Protein AF-A0A9E1EJ27-F1 (afdb_monomer)

Mean predicted aligned error: 3.6 Å

Foldseek 3Di:
DAAAAQVRRCVPPNHCVRVVVLVVLQVCVVVVNAAAEEYEAWQVRLVRVLDPVNLVVCVVSVHAEYEYEYQAQAFPPRDLNRGHFLVSLVSVLVSQVVCVPVPNHHYDYQQNCLLVVVAHCFLPNPDWDQDPQQFTGRHPRGQWHDDGCVVDPPVVRSVAQLSVLVQVCPQVALQSSQRDCQQQQLQSQLVSCVVRVIFGNPDPGGDHSVNSLVSRLVRNVRNVVSSVVVGDSVVSVVPDDDDPPGHGSVDHNVVGPGDRRDGDD

Structure (mmCIF, N/CA/C/O backbone):
data_AF-A0A9E1EJ27-F1
#
_entry.id   AF-A0A9E1EJ27-F1
#
loop_
_atom_site.group_PDB
_atom_site.id
_atom_site.type_symbol
_atom_site.label_atom_id
_atom_site.label_alt_id
_atom_site.label_comp_id
_atom_site.label_asym_id
_atom_site.label_entity_id
_atom_site.label_seq_id
_atom_site.pdbx_PDB_ins_code
_atom_site.Cartn_x
_atom_site.Cartn_y
_atom_site.Cartn_z
_atom_site.occupancy
_atom_site.B_iso_or_equiv
_atom_site.auth_seq_id
_atom_site.auth_comp_id
_atom_site.auth_asym_id
_atom_site.auth_atom_id
_atom_site.pdbx_PDB_model_num
ATOM 1 N N . SER A 1 1 ? -11.224 -8.072 7.978 1.00 94.75 1 SER A N 1
ATOM 2 C CA . SER A 1 1 ? -11.238 -6.727 7.385 1.00 94.75 1 SER A CA 1
ATOM 3 C C . SER A 1 1 ? -12.564 -6.058 7.661 1.00 94.75 1 SER A C 1
ATOM 5 O O . SER A 1 1 ? -13.569 -6.760 7.629 1.00 94.75 1 SER A O 1
ATOM 7 N N . ILE A 1 2 ? -12.546 -4.768 7.984 1.00 96.81 2 ILE A N 1
ATOM 8 C CA . ILE A 1 2 ? -13.721 -3.969 8.351 1.00 96.81 2 ILE A CA 1
ATOM 9 C C . ILE A 1 2 ? -13.418 -2.495 8.062 1.00 96.81 2 ILE A C 1
ATOM 11 O O . ILE A 1 2 ? -12.335 -2.029 8.403 1.00 96.81 2 ILE A O 1
ATOM 15 N N . GLU A 1 3 ? -14.299 -1.795 7.353 1.00 95.50 3 GLU A N 1
ATOM 16 C CA . GLU A 1 3 ? -13.946 -0.548 6.639 1.00 95.50 3 GLU A CA 1
ATOM 17 C C . GLU A 1 3 ? -14.864 0.628 6.962 1.00 95.50 3 GLU A C 1
ATOM 19 O O . GLU A 1 3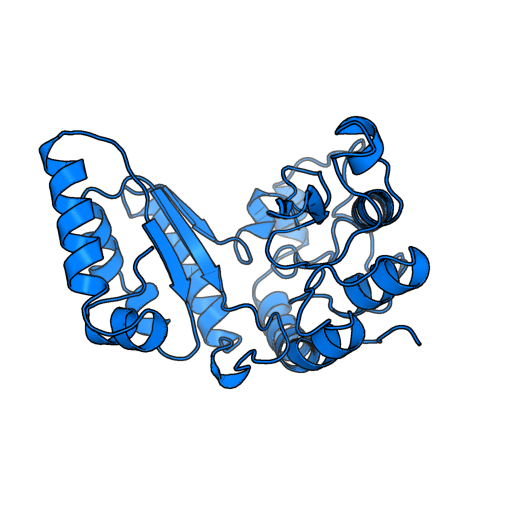 ? -15.191 1.439 6.097 1.00 95.50 3 GLU A O 1
ATOM 24 N N . GLY A 1 4 ? -15.241 0.710 8.231 1.00 97.06 4 GLY A N 1
ATOM 25 C CA . GLY A 1 4 ? -16.170 1.684 8.775 1.00 97.06 4 GLY A CA 1
ATOM 26 C C . GLY A 1 4 ? -17.299 0.966 9.498 1.00 97.06 4 GLY A C 1
ATOM 27 O O . GLY A 1 4 ? -17.165 -0.207 9.879 1.00 97.06 4 GLY A O 1
ATOM 28 N N . TYR A 1 5 ? -18.404 1.675 9.683 1.00 97.94 5 TYR A N 1
ATOM 29 C CA . TYR A 1 5 ? -19.621 1.088 10.219 1.00 97.94 5 TYR A CA 1
ATOM 30 C C . TYR A 1 5 ? -20.359 0.325 9.111 1.00 97.94 5 TYR A C 1
ATOM 32 O O . TYR A 1 5 ? -19.776 -0.017 8.081 1.00 97.94 5 TYR A O 1
ATOM 40 N N . GLU A 1 6 ? -21.618 -0.043 9.352 1.00 98.06 6 GLU A N 1
ATOM 41 C CA . GLU A 1 6 ? -22.372 -0.897 8.431 1.00 98.06 6 GLU A CA 1
ATOM 42 C C . GLU A 1 6 ? -22.439 -0.306 7.019 1.00 98.06 6 GLU A C 1
ATOM 44 O O . GLU A 1 6 ? -22.109 -1.010 6.067 1.00 98.06 6 GLU A O 1
ATOM 49 N N . ASP A 1 7 ? -22.737 0.988 6.896 1.00 97.31 7 ASP A N 1
ATOM 50 C CA . ASP A 1 7 ? -22.905 1.656 5.603 1.00 97.31 7 ASP A CA 1
ATOM 51 C C . ASP A 1 7 ? -21.609 1.670 4.774 1.00 97.31 7 ASP A C 1
ATOM 53 O O . ASP A 1 7 ? -21.607 1.229 3.620 1.00 97.31 7 ASP A O 1
ATOM 57 N N . GLU A 1 8 ? -20.481 2.115 5.343 1.00 97.19 8 GLU A N 1
ATOM 58 C CA . GLU A 1 8 ? -19.211 2.181 4.603 1.00 97.19 8 GLU A CA 1
ATOM 59 C C . GLU A 1 8 ? -18.664 0.788 4.288 1.00 97.19 8 GLU A C 1
ATOM 61 O O . GLU A 1 8 ? -18.154 0.537 3.188 1.00 97.19 8 GLU A O 1
ATOM 66 N N . ASN A 1 9 ? -18.764 -0.130 5.254 1.00 97.19 9 ASN A N 1
ATOM 67 C CA . ASN A 1 9 ? -18.249 -1.477 5.089 1.00 97.19 9 ASN A CA 1
ATOM 68 C C . ASN A 1 9 ? -19.046 -2.238 4.028 1.00 97.19 9 ASN A C 1
ATOM 70 O O . ASN A 1 9 ? -18.452 -2.864 3.148 1.00 97.19 9 ASN A O 1
ATOM 74 N N . ASP A 1 10 ? -20.373 -2.197 4.091 1.00 97.56 10 ASP A N 1
ATOM 75 C CA . ASP A 1 10 ? -21.216 -2.975 3.188 1.00 97.56 10 ASP A CA 1
ATOM 76 C C . ASP A 1 10 ? -21.267 -2.359 1.787 1.00 97.56 10 ASP A C 1
ATOM 78 O O . ASP A 1 10 ? -21.330 -3.113 0.814 1.00 97.56 10 ASP A O 1
ATOM 82 N N . PHE A 1 11 ? -21.092 -1.035 1.655 1.00 95.25 11 PHE A N 1
ATOM 83 C CA . PHE A 1 11 ? -20.911 -0.376 0.357 1.00 95.25 11 PHE A CA 1
ATOM 84 C C . PHE A 1 11 ? -19.792 -1.024 -0.473 1.00 95.25 11 PHE A C 1
ATOM 86 O O . PHE A 1 11 ? -19.961 -1.244 -1.673 1.00 95.25 11 PHE A O 1
ATOM 93 N N . ARG A 1 12 ? -18.649 -1.351 0.147 1.00 93.38 12 ARG A N 1
ATOM 94 C CA . ARG A 1 12 ? -17.495 -1.913 -0.576 1.00 93.38 12 ARG A CA 1
ATOM 95 C C . ARG A 1 12 ? -17.378 -3.436 -0.457 1.00 93.38 12 ARG A C 1
ATOM 97 O O . ARG A 1 12 ? -16.799 -4.071 -1.336 1.00 93.38 12 ARG A O 1
ATOM 104 N N . ARG A 1 13 ? -17.873 -4.035 0.631 1.00 94.44 13 ARG A N 1
ATOM 105 C CA . ARG A 1 13 ? -17.703 -5.474 0.923 1.00 94.44 13 ARG A CA 1
ATOM 106 C C . ARG A 1 13 ? -18.950 -6.318 0.675 1.00 94.44 13 ARG A C 1
ATOM 108 O O . ARG A 1 13 ? -18.849 -7.542 0.735 1.00 94.44 13 ARG A O 1
ATOM 115 N N . GLY A 1 14 ? -20.077 -5.683 0.371 1.00 96.38 14 GLY A N 1
ATOM 116 C CA . GLY A 1 14 ? -21.361 -6.326 0.131 1.00 96.38 14 GLY A CA 1
ATOM 117 C C . GLY A 1 14 ? -22.236 -6.386 1.381 1.00 96.38 14 GLY A C 1
ATOM 118 O O . GLY A 1 14 ? -21.741 -6.516 2.504 1.00 96.38 14 GLY A O 1
ATOM 119 N N . GLU A 1 15 ? -23.546 -6.326 1.153 1.00 98.06 15 GLU A N 1
ATOM 120 C CA . GLU A 1 15 ? -24.586 -6.290 2.182 1.00 98.06 15 GLU A CA 1
ATOM 121 C C . GLU A 1 15 ? -24.463 -7.430 3.208 1.00 98.06 15 GLU A C 1
ATOM 123 O O . GLU A 1 15 ? -24.242 -8.600 2.875 1.00 98.06 15 GLU A O 1
ATOM 128 N N . GLY A 1 16 ? -24.600 -7.082 4.488 1.00 97.62 16 GLY A N 1
ATOM 129 C CA . GLY A 1 16 ? -24.532 -7.999 5.622 1.00 97.62 16 GLY A CA 1
ATOM 130 C C . GLY A 1 16 ? -23.110 -8.383 6.037 1.00 97.62 16 GLY A C 1
ATOM 131 O O . GLY A 1 16 ? -22.936 -9.164 6.985 1.00 97.62 16 GLY A O 1
ATOM 132 N N . THR A 1 17 ? -22.077 -7.860 5.372 1.00 97.88 17 THR A N 1
ATOM 133 C CA . THR A 1 17 ? -20.686 -8.192 5.701 1.00 97.88 17 THR A CA 1
ATOM 134 C C . THR A 1 17 ? -20.280 -7.614 7.049 1.00 97.88 17 THR A C 1
ATOM 136 O O . THR A 1 17 ? -19.646 -8.322 7.833 1.00 97.88 17 THR A O 1
ATOM 139 N N . PHE A 1 18 ? -20.707 -6.396 7.383 1.00 98.25 18 PHE A N 1
ATOM 140 C CA . PHE A 1 18 ? -20.409 -5.752 8.661 1.00 98.25 18 PHE A CA 1
ATOM 141 C C . PHE A 1 18 ? -20.908 -6.592 9.837 1.00 98.25 18 PHE A C 1
ATOM 143 O O . PHE A 1 18 ? -20.147 -6.913 10.756 1.00 98.25 18 PHE A O 1
ATOM 150 N N . LYS A 1 19 ? -22.166 -7.046 9.775 1.00 98.25 19 LYS A N 1
ATOM 151 C CA . LYS A 1 19 ? -22.771 -7.924 10.790 1.00 98.25 19 LYS A CA 1
ATOM 152 C C . LYS A 1 19 ? -22.003 -9.237 10.948 1.00 98.25 19 LYS A C 1
ATOM 154 O O . LYS A 1 19 ? -21.765 -9.696 12.065 1.00 98.25 19 LYS A O 1
ATOM 159 N N . ARG A 1 20 ? -21.572 -9.851 9.841 1.00 98.25 20 ARG A N 1
ATOM 160 C CA . ARG A 1 20 ? -20.770 -11.088 9.874 1.00 98.25 20 ARG A CA 1
ATOM 161 C C . ARG A 1 20 ? -19.385 -10.850 10.481 1.00 98.25 20 ARG A C 1
ATOM 163 O O . ARG A 1 20 ? -18.945 -11.654 11.307 1.00 98.25 20 ARG A O 1
ATOM 170 N N . CYS A 1 21 ? -18.724 -9.758 10.102 1.00 97.94 21 CYS A N 1
ATOM 171 C CA . CYS A 1 21 ? -17.411 -9.360 10.604 1.00 97.94 21 CYS A CA 1
ATOM 172 C C . CYS A 1 21 ? -17.445 -9.073 12.110 1.00 97.94 21 CYS A C 1
ATOM 174 O O . CYS A 1 21 ? -16.689 -9.691 12.859 1.00 97.94 21 CYS A O 1
ATOM 176 N N . THR A 1 22 ? -18.363 -8.226 12.575 1.00 98.19 22 THR A N 1
ATOM 177 C CA . THR A 1 22 ? -18.513 -7.890 14.003 1.00 98.19 22 THR A CA 1
ATOM 178 C C . THR A 1 22 ? -18.898 -9.105 14.845 1.00 98.19 22 THR A C 1
ATOM 180 O O . THR A 1 22 ? -18.338 -9.316 15.922 1.00 98.19 22 THR A O 1
ATOM 183 N N . ALA A 1 23 ? -19.758 -9.993 14.333 1.00 98.50 23 ALA A N 1
ATOM 184 C CA . ALA A 1 23 ? -20.057 -11.256 15.003 1.00 98.50 23 ALA A CA 1
ATOM 185 C C . ALA A 1 23 ? -18.817 -12.165 15.128 1.00 98.50 23 ALA A C 1
ATOM 187 O O . ALA A 1 23 ? -18.674 -12.883 16.119 1.00 98.50 23 ALA A O 1
ATOM 188 N N . ALA A 1 24 ? -17.916 -12.178 14.140 1.00 98.38 24 ALA A N 1
ATOM 189 C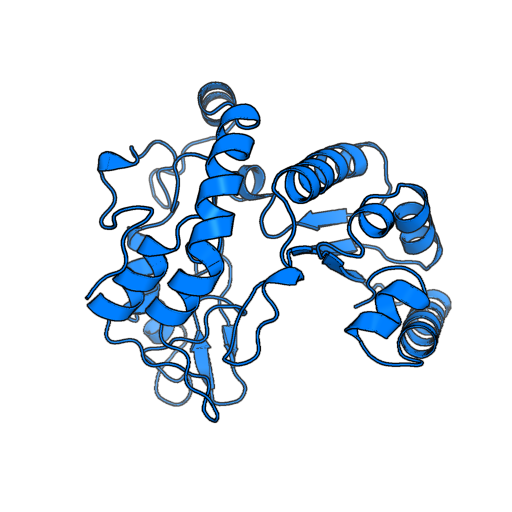 CA . ALA A 1 24 ? -16.649 -12.908 14.233 1.00 98.38 24 ALA A CA 1
ATOM 190 C C . ALA A 1 24 ? -15.696 -12.267 15.257 1.00 98.38 24 ALA A C 1
ATOM 192 O O . ALA A 1 24 ? -15.173 -12.980 16.113 1.00 98.38 24 ALA A O 1
ATOM 193 N N . MET A 1 25 ? -15.548 -10.937 15.236 1.00 98.38 25 MET A N 1
ATOM 194 C CA . MET A 1 25 ? -14.745 -10.182 16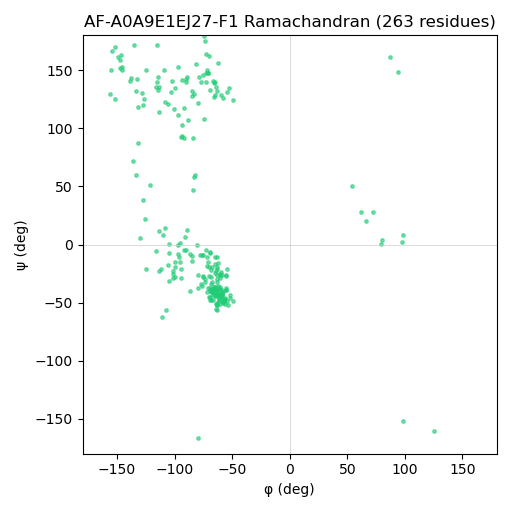.210 1.00 98.38 25 MET A CA 1
ATOM 195 C C . MET A 1 25 ? -15.209 -10.459 17.643 1.00 98.38 25 MET A C 1
ATOM 197 O O . MET A 1 25 ? -14.398 -10.821 18.495 1.00 98.38 25 MET A O 1
ATOM 201 N N . LYS A 1 26 ? -16.526 -10.414 17.892 1.00 98.50 26 LYS A N 1
ATOM 202 C CA . LYS A 1 26 ? -17.100 -10.746 19.200 1.00 98.50 26 LYS A CA 1
ATOM 203 C C . LYS A 1 26 ? -16.724 -12.163 19.640 1.00 98.50 26 LYS A C 1
ATOM 205 O O . LYS A 1 26 ? -16.277 -12.356 20.765 1.00 98.50 26 LYS A O 1
ATOM 210 N N . ARG A 1 27 ? -16.863 -13.161 18.759 1.00 98.69 27 ARG A N 1
ATOM 211 C CA . ARG A 1 27 ? -16.525 -14.561 19.085 1.00 98.69 27 ARG A CA 1
ATOM 212 C C . ARG A 1 27 ? -15.050 -14.742 19.440 1.00 98.69 27 ARG A C 1
ATOM 214 O O . ARG A 1 27 ? -14.771 -15.553 20.324 1.00 98.69 27 ARG A O 1
ATOM 221 N N . LEU A 1 28 ? -14.149 -14.037 18.753 1.00 98.44 28 LEU A N 1
ATOM 222 C CA . LEU A 1 28 ? -12.708 -14.053 19.025 1.00 98.44 28 LEU A CA 1
ATOM 223 C C . LEU A 1 28 ? -12.403 -13.383 20.369 1.00 98.44 28 LEU A C 1
ATOM 225 O O . LEU A 1 28 ? -11.735 -13.987 21.208 1.00 98.44 28 LEU A O 1
ATOM 229 N N . LYS A 1 29 ? -12.983 -12.199 20.612 1.00 98.25 29 LYS A N 1
ATOM 230 C CA . LYS A 1 29 ? -12.860 -11.463 21.876 1.00 98.25 29 LYS A CA 1
ATOM 231 C C . LYS A 1 29 ? -13.359 -12.283 23.068 1.00 98.25 29 LYS A C 1
ATOM 233 O O . LYS A 1 29 ? -12.620 -12.442 24.033 1.00 98.25 29 LYS A O 1
ATOM 238 N N . ASP A 1 30 ? -14.566 -12.849 22.984 1.00 98.38 30 ASP A N 1
ATOM 239 C CA . ASP A 1 30 ? -15.175 -13.660 24.053 1.00 98.38 30 ASP A CA 1
ATOM 240 C C . ASP A 1 30 ? -14.315 -14.888 24.422 1.00 98.38 30 ASP A C 1
ATOM 242 O O . ASP A 1 30 ? -14.403 -15.397 25.535 1.00 98.38 30 ASP A O 1
ATOM 246 N N . ARG A 1 31 ? -13.494 -15.382 23.483 1.00 98.31 31 ARG A N 1
ATOM 247 C CA . ARG A 1 31 ? -12.600 -16.541 23.664 1.00 98.31 31 ARG A CA 1
ATOM 248 C C . ARG A 1 31 ? -11.165 -16.154 24.022 1.00 98.31 31 ARG A C 1
ATOM 250 O O . ARG A 1 31 ? -10.330 -17.041 24.161 1.00 98.31 31 ARG A O 1
ATOM 257 N N . GLY A 1 32 ? -10.863 -14.860 24.130 1.00 97.44 32 GLY A N 1
ATOM 258 C CA . GLY A 1 32 ? -9.509 -14.373 24.388 1.00 97.44 32 GLY A CA 1
ATOM 259 C C . GLY A 1 32 ? -8.515 -14.646 23.252 1.00 97.44 32 GLY A C 1
ATOM 260 O O . GLY A 1 32 ? -7.312 -14.635 23.495 1.00 97.44 32 GLY A O 1
ATOM 261 N N . VAL A 1 33 ? -8.987 -14.897 22.025 1.00 98.25 33 VAL A N 1
ATOM 262 C CA . VAL A 1 33 ? -8.116 -15.097 20.857 1.00 98.25 33 VAL A CA 1
ATOM 263 C C . VAL A 1 33 ? -7.662 -13.725 20.354 1.00 98.25 33 VAL A C 1
ATOM 265 O O . VAL A 1 33 ? -8.528 -12.919 20.017 1.00 98.25 33 VAL A O 1
ATOM 268 N N . PRO A 1 34 ? -6.353 -13.420 20.278 1.00 97.25 34 PRO A N 1
ATOM 269 C CA . PRO A 1 34 ? -5.877 -12.157 19.721 1.00 97.25 34 PRO A CA 1
ATOM 270 C C . PRO A 1 34 ? -6.186 -12.050 18.226 1.00 97.25 34 PRO A C 1
ATOM 272 O O . PRO A 1 34 ? -6.004 -13.009 17.477 1.00 97.25 34 PRO A O 1
ATOM 275 N N . PHE A 1 35 ? -6.616 -10.873 17.778 1.00 98.25 35 PHE A N 1
ATOM 276 C CA . PHE A 1 35 ? -6.854 -10.600 16.363 1.00 98.25 35 PHE A CA 1
ATOM 277 C C . PHE A 1 35 ? -6.606 -9.132 16.023 1.00 98.25 35 PHE A C 1
ATOM 279 O O . PHE A 1 35 ? -6.588 -8.258 16.897 1.00 98.25 35 PHE A O 1
ATOM 286 N N . GLY A 1 36 ? -6.414 -8.885 14.730 1.00 97.88 36 GLY A N 1
ATOM 287 C CA . GLY A 1 36 ? -6.254 -7.556 14.165 1.00 97.88 36 GLY A CA 1
ATOM 288 C C . GLY A 1 36 ? -7.384 -7.175 13.212 1.00 97.88 36 GLY A C 1
ATOM 289 O O . GLY A 1 36 ? -8.222 -8.002 12.838 1.00 97.88 36 GLY A O 1
ATOM 290 N N . ALA A 1 37 ? -7.381 -5.913 12.802 1.00 97.81 37 ALA A N 1
ATOM 291 C CA . ALA A 1 37 ? -8.238 -5.383 11.754 1.00 97.81 37 ALA A CA 1
ATOM 292 C C . ALA A 1 37 ? -7.410 -5.067 10.502 1.00 97.81 37 ALA A C 1
ATOM 294 O O . ALA A 1 37 ? -6.231 -4.740 10.570 1.00 97.81 37 ALA A O 1
ATOM 295 N N . SER A 1 38 ? -8.049 -5.173 9.343 1.00 97.25 38 SER A N 1
ATOM 296 C CA . SER A 1 38 ? -7.496 -4.755 8.055 1.00 97.25 38 SER A CA 1
ATOM 297 C C . SER A 1 38 ? -8.522 -3.823 7.430 1.00 97.25 38 SER A C 1
ATOM 299 O O . SER A 1 38 ? -9.700 -4.191 7.341 1.00 97.25 38 SER A O 1
ATOM 301 N N . LEU A 1 39 ? -8.083 -2.620 7.077 1.00 97.75 39 LEU A N 1
ATOM 302 C CA . LEU A 1 39 ? -8.936 -1.500 6.713 1.00 97.75 39 LEU A CA 1
ATOM 303 C C . LEU A 1 39 ? -8.422 -0.888 5.415 1.00 97.75 39 LEU A C 1
ATOM 305 O O . LEU A 1 39 ? -7.294 -0.410 5.355 1.00 97.75 39 LEU A O 1
ATOM 309 N N . CYS A 1 40 ? -9.249 -0.914 4.378 1.00 97.44 40 CYS A N 1
ATOM 310 C CA . CYS A 1 40 ? -9.019 -0.145 3.167 1.00 97.44 40 CYS A CA 1
ATOM 311 C C . CYS A 1 40 ? -9.730 1.206 3.292 1.00 97.44 40 CYS A C 1
ATOM 313 O O . CYS A 1 40 ? -10.962 1.241 3.371 1.00 97.44 40 CYS A O 1
ATOM 315 N N . TYR A 1 41 ? -8.973 2.300 3.281 1.00 98.06 41 TYR A N 1
ATOM 316 C CA . TYR A 1 41 ? -9.532 3.643 3.183 1.00 98.06 41 TYR A CA 1
ATOM 317 C C . TYR A 1 41 ? -9.572 4.108 1.722 1.00 98.06 41 TYR A C 1
ATOM 319 O O . TYR A 1 41 ? -8.714 3.780 0.901 1.00 98.06 41 TYR A O 1
ATOM 327 N N . THR A 1 42 ? -10.650 4.808 1.391 1.00 98.19 42 THR A N 1
ATOM 328 C CA . THR A 1 42 ? -11.052 5.246 0.051 1.00 98.19 42 THR A CA 1
ATOM 329 C C . THR A 1 42 ? -11.492 6.705 0.118 1.00 98.19 42 THR A C 1
ATOM 331 O O . THR A 1 42 ? -11.713 7.247 1.208 1.00 98.19 42 THR A O 1
ATOM 334 N N . SER A 1 43 ? -11.734 7.320 -1.038 1.00 97.88 43 SER A N 1
ATOM 335 C CA . SER A 1 43 ? -12.331 8.658 -1.114 1.00 97.88 43 SER A CA 1
ATOM 336 C C . SER A 1 43 ? -13.666 8.803 -0.372 1.00 97.88 43 SER A C 1
ATOM 338 O O . SER A 1 43 ? -14.033 9.920 -0.016 1.00 97.88 43 SER A O 1
ATOM 340 N N . LYS A 1 44 ? -14.380 7.699 -0.108 1.00 97.88 44 LYS A N 1
ATOM 341 C CA . LYS A 1 44 ? -15.738 7.698 0.460 1.00 97.88 44 LYS A CA 1
ATOM 342 C C . LYS A 1 44 ? -15.824 7.427 1.960 1.00 97.88 44 LYS A C 1
ATOM 344 O O . LYS A 1 44 ? -16.855 7.718 2.548 1.00 97.88 44 LYS A O 1
ATOM 349 N N . ASN A 1 45 ? -14.791 6.849 2.570 1.00 98.12 45 ASN A N 1
ATOM 350 C CA . ASN A 1 45 ? -14.827 6.427 3.979 1.00 98.12 45 ASN A CA 1
ATOM 351 C C . ASN A 1 45 ? -13.622 6.911 4.797 1.00 98.12 45 ASN A C 1
ATOM 353 O O . ASN A 1 45 ? -13.497 6.530 5.960 1.00 98.12 45 ASN A O 1
ATOM 357 N N . THR A 1 46 ? -12.735 7.731 4.217 1.00 98.44 46 THR A N 1
ATOM 358 C CA . THR A 1 46 ? -11.556 8.233 4.941 1.00 98.44 46 THR A CA 1
ATOM 359 C C . THR A 1 46 ? -11.954 8.987 6.209 1.00 98.44 46 THR A C 1
ATOM 361 O O . THR A 1 46 ? -11.339 8.749 7.237 1.00 98.44 46 THR A O 1
ATOM 364 N N . ASP A 1 47 ? -13.008 9.807 6.190 1.00 97.88 47 ASP A N 1
ATOM 365 C CA . ASP A 1 47 ? -13.420 10.580 7.374 1.00 97.88 47 ASP A CA 1
ATOM 366 C C . ASP A 1 47 ? -13.823 9.679 8.550 1.00 97.88 47 ASP A C 1
ATOM 368 O O . ASP A 1 47 ? -13.457 9.940 9.693 1.00 97.88 47 ASP A O 1
ATOM 372 N N . VAL A 1 48 ? -14.511 8.568 8.265 1.00 98.25 48 VAL A N 1
ATOM 373 C CA . VAL A 1 48 ? -14.876 7.564 9.276 1.00 98.25 48 VAL A CA 1
ATOM 374 C C . VAL A 1 48 ? -13.634 6.823 9.756 1.00 98.25 48 VAL A C 1
ATOM 376 O O . VAL A 1 48 ? -13.413 6.695 10.959 1.00 98.25 48 VAL A O 1
ATOM 379 N N . LEU A 1 49 ? -12.792 6.360 8.830 1.00 98.12 49 LEU A N 1
ATOM 380 C CA . LEU A 1 49 ? -11.601 5.580 9.161 1.00 98.12 49 LEU A CA 1
ATOM 381 C C . LEU A 1 49 ? -10.480 6.391 9.813 1.00 98.12 49 LEU A C 1
ATOM 383 O O . LEU A 1 49 ? -9.618 5.780 10.436 1.00 98.12 49 LEU A O 1
ATOM 387 N N . ALA A 1 50 ? -10.505 7.719 9.687 1.00 98.06 50 ALA A N 1
ATOM 388 C CA . ALA A 1 50 ? -9.620 8.680 10.341 1.00 98.06 50 ALA A CA 1
ATOM 389 C C . ALA A 1 50 ? -10.175 9.193 11.687 1.00 98.06 50 ALA A C 1
ATOM 391 O O . ALA A 1 50 ? -9.508 9.981 12.360 1.00 98.06 50 ALA A O 1
ATOM 392 N N . SER A 1 51 ? -11.395 8.800 12.068 1.00 98.31 51 SER A N 1
ATOM 393 C CA . SER A 1 51 ? -12.052 9.287 13.283 1.00 98.31 51 SER A CA 1
ATOM 394 C C . SER A 1 51 ? -11.524 8.589 14.537 1.00 98.31 51 SER A C 1
ATOM 396 O O . SER A 1 51 ? -11.211 7.392 14.535 1.00 98.31 51 SER A O 1
ATOM 398 N N . ASP A 1 52 ? -11.433 9.342 15.632 1.00 98.25 52 ASP A N 1
ATOM 399 C CA . ASP A 1 52 ? -11.014 8.787 16.918 1.00 98.25 52 ASP A CA 1
ATOM 400 C C . ASP A 1 52 ? -12.081 7.832 17.461 1.00 98.25 52 ASP A C 1
ATOM 402 O O . ASP A 1 52 ? -11.743 6.807 18.051 1.00 98.25 52 ASP A O 1
ATOM 406 N N . GLU A 1 53 ? -13.351 8.132 17.189 1.00 98.44 53 GLU A N 1
ATOM 407 C CA . GLU A 1 53 ? -14.520 7.349 17.571 1.00 98.44 53 GLU A CA 1
ATOM 408 C C . GLU A 1 53 ? -14.481 5.942 16.969 1.00 98.44 53 GLU A C 1
ATOM 410 O O . GLU A 1 53 ? -14.715 4.953 17.669 1.00 98.44 53 GLU A O 1
ATOM 415 N N . TYR A 1 54 ? -14.151 5.821 15.681 1.00 98.06 54 TYR A N 1
ATOM 416 C CA . TYR A 1 54 ? -14.063 4.515 15.037 1.00 98.06 54 TYR A CA 1
ATOM 417 C C . TYR A 1 54 ? -12.849 3.716 15.528 1.00 98.06 54 TYR A C 1
ATOM 419 O O . TYR A 1 54 ? -12.944 2.502 15.737 1.00 98.06 54 TYR A O 1
ATOM 427 N N . MET A 1 55 ? -11.717 4.381 15.776 1.00 98.00 55 MET A N 1
ATOM 428 C CA . MET A 1 55 ? -10.549 3.724 16.367 1.00 98.00 55 MET A CA 1
ATOM 429 C C . MET A 1 55 ? -10.809 3.222 17.786 1.00 98.00 55 MET A C 1
ATOM 431 O O . MET A 1 55 ? -10.447 2.086 18.104 1.00 98.00 55 MET A O 1
ATOM 435 N N . ASP A 1 56 ? -11.476 4.019 18.620 1.00 98.38 56 ASP A N 1
ATOM 436 C CA . ASP A 1 56 ? -11.881 3.603 19.964 1.00 98.38 56 ASP A CA 1
ATOM 437 C C . ASP A 1 56 ? -12.859 2.433 19.895 1.00 98.38 56 ASP A C 1
ATOM 439 O O . ASP A 1 56 ? -12.681 1.431 20.592 1.00 98.38 56 ASP A O 1
ATOM 443 N N . TRP A 1 57 ? -13.813 2.482 18.966 1.00 98.19 57 TRP A N 1
ATOM 444 C CA . TRP A 1 57 ? -14.723 1.371 18.725 1.00 98.19 57 TRP A CA 1
ATOM 445 C C . TRP A 1 57 ? -13.981 0.078 18.337 1.00 98.19 57 TRP A C 1
ATOM 447 O O . TRP A 1 57 ? -14.292 -0.984 18.880 1.00 98.19 57 TRP A O 1
ATOM 457 N N . LEU A 1 58 ? -12.965 0.123 17.463 1.00 97.75 58 LEU A N 1
ATOM 458 C CA . LEU A 1 58 ? -12.158 -1.063 17.127 1.00 97.75 58 LEU A CA 1
ATOM 459 C C . LEU A 1 58 ? -11.459 -1.652 18.360 1.00 97.75 58 LEU A C 1
ATOM 461 O O . LEU A 1 58 ? -11.466 -2.875 18.557 1.00 97.75 58 LEU A O 1
ATOM 465 N N . ILE A 1 59 ? -10.874 -0.793 19.198 1.00 98.06 59 ILE A N 1
ATOM 466 C CA . ILE A 1 59 ? -10.215 -1.191 20.449 1.00 98.06 59 ILE A CA 1
ATOM 467 C C . ILE A 1 59 ? -11.228 -1.851 21.385 1.00 98.06 59 ILE A C 1
ATOM 469 O O . ILE A 1 59 ? -10.977 -2.942 21.911 1.00 98.06 59 ILE A O 1
ATOM 473 N N . GLU A 1 60 ? -12.405 -1.247 21.540 1.00 97.81 60 GLU A N 1
ATOM 474 C CA . GLU A 1 60 ? -13.508 -1.801 22.320 1.00 97.81 60 GLU A CA 1
ATOM 475 C C . GLU A 1 60 ? -13.976 -3.150 21.774 1.00 97.81 60 GLU A C 1
ATOM 477 O O . GLU A 1 60 ? -14.265 -4.054 22.561 1.00 97.81 60 GLU A O 1
ATOM 482 N N . GLN A 1 61 ? -13.988 -3.357 20.454 1.00 97.88 61 GLN A N 1
ATOM 483 C CA . GLN A 1 61 ? -14.291 -4.662 19.860 1.00 97.88 61 GLN A CA 1
ATOM 484 C C . GLN A 1 61 ? -13.198 -5.715 20.102 1.00 97.88 61 GLN A C 1
ATOM 486 O O . GLN A 1 61 ? -13.426 -6.892 19.827 1.00 97.88 61 GLN A O 1
ATOM 491 N N . GLY A 1 62 ? -12.055 -5.347 20.686 1.00 97.31 62 GLY A N 1
ATOM 492 C CA . GLY A 1 62 ? -10.983 -6.262 21.084 1.00 97.31 62 GLY A CA 1
ATOM 493 C C . GLY A 1 62 ? -9.821 -6.354 20.096 1.00 97.31 62 GLY A C 1
ATOM 494 O O . GLY A 1 62 ? -8.939 -7.194 20.296 1.00 97.31 62 GLY A O 1
ATOM 495 N N . VAL A 1 63 ? -9.796 -5.501 19.069 1.00 98.06 63 VAL A N 1
ATOM 496 C CA . VAL A 1 63 ? -8.719 -5.446 18.073 1.00 98.06 63 VAL A CA 1
ATOM 497 C C . VAL A 1 63 ? -7.401 -5.049 18.745 1.00 98.06 63 VAL A C 1
ATOM 499 O O . VAL A 1 63 ? -7.352 -4.098 19.521 1.00 98.06 63 VAL A O 1
ATOM 502 N N . LYS A 1 64 ? -6.321 -5.788 18.459 1.00 96.62 64 LYS A N 1
ATOM 503 C CA . LYS A 1 64 ? -4.987 -5.554 19.053 1.00 96.62 64 LYS A CA 1
ATOM 504 C C . LYS A 1 64 ? -4.019 -4.813 18.138 1.00 96.62 64 LYS A C 1
ATOM 506 O O . LYS A 1 64 ? -3.147 -4.094 18.619 1.00 96.62 64 LYS A O 1
ATOM 511 N N . PHE A 1 65 ? -4.180 -4.978 16.833 1.00 97.31 65 PHE A N 1
ATOM 512 C CA . PHE A 1 65 ? -3.407 -4.282 15.812 1.00 97.31 65 PHE A CA 1
ATOM 513 C C . PHE A 1 65 ? -4.286 -4.008 14.592 1.00 97.31 65 PHE A C 1
ATOM 515 O O . PHE A 1 65 ? -5.244 -4.741 14.341 1.00 97.31 65 PHE A O 1
ATOM 522 N N . ALA A 1 66 ? -3.977 -2.960 13.840 1.00 97.44 66 ALA A N 1
ATOM 523 C CA . ALA A 1 66 ? -4.736 -2.565 12.662 1.00 97.44 66 ALA A CA 1
ATOM 524 C C . ALA A 1 66 ? -3.798 -2.267 11.492 1.00 97.44 66 ALA A C 1
ATOM 526 O O . ALA A 1 66 ? -2.814 -1.549 11.649 1.00 97.44 66 ALA A O 1
ATOM 527 N N . TRP A 1 67 ? -4.113 -2.820 10.324 1.00 96.88 67 TRP A N 1
ATOM 528 C CA . TRP A 1 67 ? -3.435 -2.518 9.068 1.00 96.88 67 TRP A CA 1
ATOM 529 C C . TRP A 1 67 ? -4.327 -1.651 8.192 1.00 96.88 67 TRP A C 1
ATOM 531 O O . TRP A 1 67 ? -5.424 -2.072 7.818 1.00 96.88 67 TRP A O 1
ATOM 541 N N . PHE A 1 68 ? -3.829 -0.473 7.852 1.00 97.88 68 PHE A N 1
ATOM 542 C CA . PHE A 1 68 ? -4.450 0.481 6.955 1.00 97.88 68 PHE A CA 1
ATOM 543 C C . PHE A 1 68 ? -3.817 0.385 5.570 1.00 97.88 68 PHE A C 1
ATOM 545 O O . PHE A 1 68 ? -2.597 0.319 5.409 1.00 97.88 68 PHE A O 1
ATOM 552 N N . PHE A 1 69 ? -4.686 0.369 4.569 1.00 96.62 69 PHE A N 1
ATOM 553 C CA . PHE A 1 69 ? -4.337 0.338 3.161 1.00 96.62 69 PHE A CA 1
ATOM 554 C C . PHE A 1 69 ? -5.086 1.467 2.467 1.00 96.62 69 PHE A C 1
ATOM 556 O O . PHE A 1 69 ? -6.306 1.569 2.606 1.00 96.62 69 PHE A O 1
ATOM 563 N N . THR A 1 70 ? -4.386 2.281 1.685 1.00 96.94 70 THR A N 1
ATOM 564 C CA . THR A 1 70 ? -5.071 3.132 0.711 1.00 96.94 70 THR A CA 1
ATOM 565 C C . THR A 1 70 ? -5.620 2.261 -0.414 1.00 96.94 70 THR A C 1
ATOM 567 O O . THR A 1 70 ? -5.025 1.237 -0.764 1.00 96.94 70 THR A O 1
ATOM 570 N N . TYR A 1 71 ? -6.748 2.653 -1.000 1.00 96.81 71 TYR A N 1
ATOM 571 C CA . TYR A 1 71 ? -7.276 1.969 -2.174 1.00 96.81 71 TYR A CA 1
ATOM 572 C C . TYR A 1 71 ? -6.264 1.980 -3.326 1.00 96.81 71 TYR A C 1
ATOM 574 O O . TYR A 1 71 ? -5.791 3.037 -3.747 1.00 96.81 71 TYR A O 1
ATOM 582 N N . MET A 1 72 ? -5.959 0.790 -3.846 1.00 95.75 72 MET A N 1
ATOM 583 C CA . MET A 1 72 ? -5.021 0.583 -4.945 1.00 95.75 72 MET A CA 1
ATOM 584 C C . MET A 1 72 ? -5.774 0.186 -6.217 1.00 95.75 72 MET A C 1
ATOM 586 O O . MET A 1 72 ? -6.479 -0.828 -6.190 1.00 95.75 72 MET A O 1
ATOM 590 N N . PRO A 1 73 ? -5.638 0.928 -7.330 1.00 94.81 73 PRO A N 1
ATOM 591 C CA . PRO A 1 73 ? -6.418 0.688 -8.539 1.00 94.81 73 PRO A CA 1
ATOM 592 C C . PRO A 1 73 ? -5.813 -0.438 -9.401 1.00 94.81 73 PRO A C 1
ATOM 594 O O . PRO A 1 73 ? -5.431 -0.212 -10.543 1.00 94.81 73 PRO A O 1
ATOM 597 N N . THR A 1 74 ? -5.709 -1.646 -8.847 1.00 91.75 74 THR A N 1
ATOM 598 C CA . THR A 1 74 ? -5.144 -2.829 -9.529 1.00 91.75 74 THR A CA 1
ATOM 599 C C . THR A 1 74 ? -6.216 -3.620 -10.278 1.00 91.75 74 THR A C 1
ATOM 601 O O . THR A 1 74 ? -7.330 -3.792 -9.776 1.00 91.75 74 THR A O 1
ATOM 604 N N . GLY A 1 75 ? -5.881 -4.108 -11.476 1.00 88.38 75 GLY A N 1
ATOM 605 C CA . GLY A 1 75 ? -6.747 -4.944 -12.309 1.00 88.38 75 GLY A CA 1
ATOM 606 C C . GLY A 1 75 ? -7.694 -4.174 -13.242 1.00 88.38 75 GLY A C 1
ATOM 607 O O . GLY A 1 75 ? -8.005 -2.993 -13.056 1.00 88.38 75 GLY A O 1
ATOM 608 N N . ASN A 1 76 ? -8.199 -4.874 -14.265 1.00 77.00 76 ASN A N 1
ATOM 609 C CA . ASN A 1 76 ? -8.953 -4.310 -15.401 1.00 77.00 76 ASN A CA 1
ATOM 610 C C . ASN A 1 76 ? -10.304 -3.636 -15.036 1.00 77.00 76 ASN A C 1
ATOM 612 O O . ASN A 1 76 ? -10.893 -2.929 -15.842 1.00 77.00 76 ASN A O 1
ATOM 616 N N . GLY A 1 77 ? -10.796 -3.794 -13.805 1.00 81.50 77 GLY A N 1
ATOM 617 C CA . GLY A 1 77 ? -12.042 -3.176 -13.320 1.00 81.50 77 GLY A CA 1
ATOM 618 C C . GLY A 1 77 ? -11.852 -2.138 -12.214 1.00 81.50 77 GLY A C 1
ATOM 619 O O . GLY A 1 77 ? -12.821 -1.781 -11.545 1.00 81.50 77 GLY A O 1
ATOM 620 N N . ALA A 1 78 ? -10.616 -1.706 -11.959 1.00 90.06 78 ALA A N 1
ATOM 621 C CA . ALA A 1 78 ? -10.310 -0.805 -10.857 1.00 90.06 78 ALA A CA 1
ATOM 622 C C . ALA A 1 78 ? -11.061 0.534 -10.960 1.00 90.06 78 ALA A C 1
ATOM 624 O O . ALA A 1 78 ? -10.988 1.236 -11.968 1.00 90.06 78 ALA A O 1
ATOM 625 N N . VAL A 1 79 ? -11.744 0.917 -9.879 1.00 93.69 79 VAL A N 1
ATOM 626 C CA . VAL A 1 79 ? -12.535 2.151 -9.803 1.00 93.69 79 VAL A CA 1
ATOM 627 C C . VAL A 1 79 ? -11.655 3.265 -9.248 1.00 93.69 79 VAL A C 1
ATOM 629 O O . VAL A 1 79 ? -11.567 3.459 -8.036 1.00 93.69 79 VAL A O 1
ATOM 632 N N . THR A 1 80 ? -10.995 4.015 -10.130 1.00 95.50 80 THR A N 1
ATOM 633 C CA . THR A 1 80 ? -10.059 5.088 -9.745 1.00 95.50 80 THR A CA 1
ATOM 634 C C . THR A 1 80 ? -10.708 6.194 -8.912 1.00 95.50 80 THR A C 1
ATOM 636 O O . THR A 1 80 ? -10.026 6.833 -8.120 1.00 95.50 80 THR A O 1
ATOM 639 N N . ASP A 1 81 ? -12.027 6.380 -9.006 1.00 96.19 81 ASP A N 1
ATOM 640 C CA . ASP A 1 81 ? -12.773 7.354 -8.193 1.00 96.19 81 ASP A CA 1
ATOM 641 C C . ASP A 1 81 ? -12.771 7.024 -6.689 1.00 96.19 81 ASP A C 1
ATOM 643 O O . ASP A 1 81 ? -13.083 7.885 -5.864 1.00 96.19 81 ASP A O 1
ATOM 647 N N . LEU A 1 82 ? -12.425 5.787 -6.309 1.00 97.00 82 LEU A N 1
ATOM 648 C CA . LEU A 1 82 ? -12.245 5.384 -4.910 1.00 97.00 82 LEU A CA 1
ATOM 649 C C . LEU A 1 82 ? -10.846 5.695 -4.367 1.00 97.00 82 LEU A C 1
ATOM 651 O O . LEU A 1 82 ? -10.634 5.583 -3.157 1.00 97.00 82 LEU A O 1
ATOM 655 N N . MET A 1 83 ? -9.900 6.091 -5.221 1.00 98.06 83 MET A N 1
ATOM 656 C CA . MET A 1 83 ? -8.592 6.553 -4.768 1.00 98.06 83 MET A CA 1
ATOM 657 C C . MET A 1 83 ? -8.742 7.840 -3.961 1.00 98.06 83 MET A C 1
ATOM 659 O O . MET A 1 83 ? -9.525 8.726 -4.296 1.00 98.06 83 MET A O 1
ATOM 663 N N . VAL A 1 84 ? -7.975 7.933 -2.886 1.00 98.25 84 VAL A N 1
ATOM 664 C CA . VAL A 1 84 ? -8.020 9.059 -1.953 1.00 98.25 84 VAL A CA 1
ATOM 665 C C . VAL A 1 84 ? -7.424 10.322 -2.565 1.00 98.25 84 VAL A C 1
ATOM 667 O O . VAL A 1 84 ? -6.496 10.256 -3.377 1.00 98.25 84 VAL A O 1
ATOM 670 N N . SER A 1 85 ? -7.913 11.484 -2.134 1.00 98.62 85 SER A N 1
ATOM 671 C CA . SER A 1 85 ? -7.236 12.748 -2.424 1.00 98.62 85 SER A CA 1
ATOM 672 C C . SER A 1 85 ? -5.918 12.867 -1.634 1.00 98.62 85 SER A C 1
ATOM 674 O O . SER A 1 85 ? -5.729 12.174 -0.624 1.00 98.62 85 SER A O 1
ATOM 676 N N . PRO A 1 86 ? -5.001 13.768 -2.035 1.00 98.56 86 PRO A N 1
ATOM 677 C CA . PRO A 1 86 ? -3.810 14.066 -1.243 1.00 98.56 86 PRO A CA 1
ATOM 678 C C . PRO A 1 86 ? -4.138 14.501 0.192 1.00 98.56 86 PRO A C 1
ATOM 680 O O . PRO A 1 86 ? -3.459 14.104 1.132 1.00 98.56 86 PRO A O 1
ATOM 683 N N . GLU A 1 87 ? -5.206 15.270 0.392 1.00 98.69 87 GLU A N 1
ATOM 684 C CA . GLU A 1 87 ? -5.650 15.741 1.709 1.00 98.69 87 GLU A CA 1
ATOM 685 C C . GLU A 1 87 ? -6.134 14.583 2.583 1.00 98.69 87 GLU A C 1
ATOM 687 O O . GLU A 1 87 ? -5.787 14.518 3.760 1.00 98.69 87 GLU A O 1
ATOM 692 N N . GLN A 1 88 ? -6.877 13.641 2.000 1.00 98.69 88 GLN A N 1
ATOM 693 C CA . GLN A 1 88 ? -7.328 12.430 2.684 1.00 98.69 88 GLN A CA 1
ATOM 694 C C . GLN A 1 88 ? -6.150 11.537 3.089 1.00 98.69 88 GLN A C 1
ATOM 696 O O . GLN A 1 88 ? -6.086 11.076 4.230 1.00 98.69 88 GLN A O 1
ATOM 701 N N . ARG A 1 89 ? -5.163 11.342 2.203 1.00 98.50 89 ARG A N 1
ATOM 702 C CA . ARG A 1 89 ? -3.940 10.603 2.558 1.00 98.50 89 ARG A CA 1
ATOM 703 C C . ARG A 1 89 ? -3.135 11.321 3.645 1.00 98.50 89 ARG A C 1
ATOM 705 O O . ARG A 1 89 ? -2.678 10.670 4.580 1.00 98.50 89 ARG A O 1
ATOM 712 N N . ALA A 1 90 ? -3.012 12.647 3.570 1.00 98.62 90 ALA A N 1
ATOM 713 C CA . ALA A 1 90 ? -2.341 13.453 4.588 1.00 98.62 90 ALA A CA 1
ATOM 714 C C . ALA A 1 90 ? -3.056 13.403 5.950 1.00 98.62 90 ALA A C 1
ATOM 716 O O . ALA A 1 90 ? -2.396 13.401 6.990 1.00 98.62 90 ALA A O 1
ATOM 717 N N . LEU A 1 91 ? -4.392 13.354 5.959 1.00 98.62 91 LEU A N 1
ATOM 718 C CA . LEU A 1 91 ? -5.184 13.158 7.173 1.00 98.62 91 LEU A CA 1
ATOM 719 C C . LEU A 1 91 ? -4.865 11.804 7.817 1.00 98.62 91 LEU A C 1
ATOM 721 O O . LEU A 1 91 ? -4.553 11.767 9.006 1.00 98.62 91 LEU A O 1
ATOM 725 N N . MET A 1 92 ? -4.870 10.721 7.031 1.00 98.50 92 MET A N 1
ATOM 726 C CA . MET A 1 92 ? -4.511 9.386 7.522 1.00 98.50 92 MET A CA 1
ATOM 727 C C . MET A 1 92 ? -3.085 9.340 8.074 1.00 98.50 92 MET A C 1
ATOM 729 O O . MET A 1 92 ? -2.888 8.848 9.182 1.00 98.50 92 MET A O 1
ATOM 733 N N . TYR A 1 93 ? -2.110 9.927 7.372 1.00 97.75 93 TYR A N 1
ATOM 734 C CA . TYR A 1 93 ? -0.730 10.061 7.854 1.00 97.75 93 TYR A CA 1
ATOM 735 C C . TYR A 1 93 ? -0.664 10.733 9.238 1.00 97.75 93 TYR A C 1
ATOM 737 O O . TYR A 1 93 ? -0.112 10.174 10.189 1.00 97.75 93 TYR A O 1
ATOM 745 N N . LYS A 1 94 ? -1.309 11.899 9.392 1.00 97.69 94 LYS A N 1
ATOM 746 C CA . LYS A 1 94 ? -1.356 12.625 10.674 1.00 97.69 94 LYS A CA 1
ATOM 747 C C . LYS A 1 94 ? -2.011 11.791 11.775 1.00 97.69 94 LYS A C 1
ATOM 749 O O . LYS A 1 94 ? -1.483 11.733 12.885 1.00 97.69 94 LYS A O 1
ATOM 754 N N . LYS A 1 95 ? -3.126 11.122 11.466 1.00 97.81 95 LYS A N 1
ATOM 755 C CA . LYS A 1 95 ? -3.855 10.278 12.418 1.00 97.81 95 LYS A CA 1
ATOM 756 C C . LYS A 1 95 ? -3.066 9.048 12.844 1.00 97.81 95 LYS A C 1
ATOM 758 O O . LYS A 1 95 ? -3.029 8.758 14.034 1.00 97.81 95 LYS A O 1
ATOM 763 N N . MET A 1 96 ? -2.345 8.389 11.937 1.00 96.50 96 MET A N 1
ATOM 764 C CA . MET A 1 96 ? -1.429 7.301 12.301 1.00 96.50 96 MET A CA 1
ATOM 765 C C . MET A 1 96 ? -0.387 7.765 13.324 1.00 96.50 96 MET A C 1
ATOM 767 O O . MET A 1 96 ? -0.196 7.119 14.356 1.00 96.50 96 MET A O 1
ATOM 771 N N . HIS A 1 97 ? 0.253 8.912 13.080 1.00 94.88 97 HIS A N 1
ATOM 772 C CA . HIS A 1 97 ? 1.276 9.462 13.977 1.00 94.88 97 HIS A CA 1
ATOM 773 C C . HIS A 1 97 ? 0.701 9.883 15.335 1.00 94.88 97 HIS A C 1
ATOM 775 O O . HIS A 1 97 ? 1.354 9.706 16.369 1.00 94.88 97 HIS A O 1
ATOM 781 N N . GLU A 1 98 ? -0.517 10.422 15.342 1.00 97.12 98 GLU A N 1
ATOM 782 C CA . GLU A 1 98 ? -1.259 10.748 16.558 1.00 97.12 98 GLU A CA 1
ATOM 783 C C . GLU A 1 98 ? -1.583 9.479 17.361 1.00 97.12 98 GLU A C 1
ATOM 785 O O . GLU A 1 98 ? -1.177 9.354 18.519 1.00 97.12 98 GLU A O 1
ATOM 790 N N . TRP A 1 99 ? -2.244 8.500 16.739 1.00 97.50 99 TRP A N 1
ATOM 791 C CA . TRP A 1 99 ? -2.725 7.289 17.402 1.00 97.50 99 TRP A CA 1
ATOM 792 C C . TRP A 1 99 ? -1.618 6.425 17.979 1.00 97.50 99 TRP A C 1
ATOM 794 O O . TRP A 1 99 ? -1.813 5.852 19.048 1.00 97.50 99 TRP A O 1
ATOM 804 N N . ARG A 1 100 ? -0.430 6.397 17.362 1.00 94.25 100 ARG A N 1
ATOM 805 C CA . ARG A 1 100 ? 0.750 5.738 17.951 1.00 94.25 100 ARG A CA 1
ATOM 806 C C . ARG A 1 100 ? 1.095 6.253 19.351 1.00 94.25 100 ARG A C 1
ATOM 808 O O . ARG A 1 100 ? 1.720 5.527 20.120 1.00 94.25 100 ARG A O 1
ATOM 815 N N . LYS A 1 101 ? 0.729 7.497 19.674 1.00 95.62 101 LYS A N 1
ATOM 816 C CA . LYS A 1 101 ? 0.998 8.135 20.971 1.00 95.62 101 LYS A CA 1
ATOM 817 C C . LYS A 1 101 ? -0.221 8.143 21.891 1.00 95.62 101 LYS A C 1
ATOM 819 O O . LYS A 1 101 ? -0.045 8.226 23.103 1.00 95.62 101 LYS A O 1
ATOM 824 N N . THR A 1 102 ? -1.432 8.097 21.336 1.00 97.38 102 THR A N 1
ATOM 825 C CA . THR A 1 102 ? -2.669 8.364 22.089 1.00 97.38 102 THR A CA 1
ATOM 826 C C . THR A 1 102 ? -3.589 7.157 22.250 1.00 97.38 102 THR A C 1
ATOM 828 O O . THR A 1 102 ? -4.387 7.140 23.186 1.00 97.38 102 THR A O 1
ATOM 831 N N . LYS A 1 103 ? -3.494 6.139 21.387 1.00 97.31 103 LYS A N 1
ATOM 832 C CA . LYS A 1 103 ? -4.402 4.983 21.378 1.00 97.31 103 LYS A CA 1
ATOM 833 C C . LYS A 1 103 ? -3.664 3.697 21.748 1.00 97.31 103 LYS A C 1
ATOM 835 O O . LYS A 1 103 ? -2.521 3.470 21.363 1.00 97.31 103 LYS A O 1
ATOM 840 N N . SER A 1 104 ? -4.336 2.805 22.472 1.00 95.00 104 SER A N 1
ATOM 841 C CA . SER A 1 104 ? -3.791 1.515 22.924 1.00 95.00 104 SER A CA 1
ATOM 842 C C . SER A 1 104 ? -3.906 0.410 21.860 1.00 95.00 104 SER A C 1
ATOM 844 O O . SER A 1 104 ? -4.321 -0.714 22.144 1.00 95.00 104 SER A O 1
ATOM 846 N N . ILE A 1 105 ? -3.528 0.728 20.620 1.00 95.19 105 ILE A N 1
ATOM 847 C CA . ILE A 1 105 ? -3.555 -0.182 19.470 1.00 95.19 105 ILE A CA 1
ATOM 848 C C . ILE A 1 105 ? -2.303 -0.002 18.620 1.00 95.19 105 ILE A C 1
ATOM 850 O O . ILE A 1 105 ? -1.843 1.114 18.389 1.00 95.19 105 ILE A O 1
ATOM 854 N N . PHE A 1 106 ? -1.762 -1.106 18.109 1.00 94.94 106 PHE A N 1
ATOM 855 C CA . PHE A 1 106 ? -0.679 -1.040 17.137 1.00 94.94 106 PHE A CA 1
ATOM 856 C C . PHE A 1 106 ? -1.246 -0.844 15.724 1.00 94.94 106 PHE A C 1
ATOM 858 O O . PHE A 1 106 ? -1.612 -1.811 15.054 1.00 94.94 106 PHE A O 1
ATOM 865 N N . ALA A 1 107 ? -1.376 0.412 15.299 1.00 95.44 107 ALA A N 1
ATOM 866 C CA . ALA A 1 107 ? -1.797 0.770 13.946 1.00 95.44 107 ALA A CA 1
ATOM 867 C C . ALA A 1 107 ? -0.588 0.897 13.002 1.00 95.44 107 ALA A C 1
ATOM 869 O O . ALA A 1 107 ? 0.480 1.360 13.409 1.00 95.44 107 ALA A O 1
ATOM 870 N N . LEU A 1 108 ? -0.758 0.462 11.757 1.00 95.31 108 LEU A N 1
ATOM 871 C CA . LEU A 1 108 ? 0.226 0.545 10.679 1.00 95.31 108 LEU A CA 1
ATOM 872 C C . LEU A 1 108 ? -0.473 0.963 9.388 1.00 95.31 108 LEU A C 1
ATOM 874 O O . LEU A 1 108 ? -1.572 0.479 9.119 1.00 95.31 108 LEU A O 1
ATOM 878 N N . ASP A 1 109 ? 0.186 1.770 8.569 1.00 96.94 109 ASP A N 1
ATOM 879 C CA . ASP A 1 109 ? -0.267 2.191 7.246 1.00 96.94 109 ASP A CA 1
ATOM 880 C C . ASP A 1 109 ? 0.816 1.910 6.200 1.00 96.94 109 ASP A C 1
ATOM 882 O O . ASP A 1 109 ? 1.927 2.436 6.254 1.00 96.94 109 ASP A O 1
ATOM 886 N N . PHE A 1 110 ? 0.474 1.082 5.214 1.00 94.12 110 PHE A N 1
ATOM 887 C CA . PHE A 1 110 ? 1.420 0.564 4.224 1.00 94.12 110 PHE A CA 1
ATOM 888 C C . PHE A 1 110 ? 2.045 1.635 3.314 1.00 94.12 110 PHE A C 1
ATOM 890 O O . PHE A 1 110 ? 3.111 1.387 2.748 1.00 94.12 110 PHE A O 1
ATOM 897 N N . TRP A 1 111 ? 1.408 2.799 3.152 1.00 94.25 111 TRP A N 1
ATOM 898 C CA . TRP A 1 111 ? 1.895 3.881 2.282 1.00 94.25 111 TRP A CA 1
ATOM 899 C C . TRP A 1 111 ? 2.340 5.124 3.043 1.00 94.25 111 TRP A C 1
ATOM 901 O O . TRP A 1 111 ? 3.095 5.923 2.485 1.00 94.25 111 TRP A O 1
ATOM 911 N N . ASN A 1 112 ? 1.873 5.300 4.279 1.00 95.94 112 ASN A N 1
ATOM 912 C CA . ASN A 1 112 ? 2.210 6.458 5.103 1.00 95.94 112 ASN A CA 1
ATOM 913 C C . ASN A 1 112 ? 3.313 6.176 6.137 1.00 95.94 112 ASN A C 1
ATOM 915 O O . ASN A 1 112 ? 3.907 7.125 6.629 1.00 95.94 112 ASN A O 1
ATOM 919 N N . ASP A 1 113 ? 3.655 4.912 6.420 1.00 95.19 113 ASP A N 1
ATOM 920 C CA . ASP A 1 113 ? 4.729 4.566 7.369 1.00 95.19 113 ASP A CA 1
ATOM 921 C C . ASP A 1 113 ? 6.122 4.445 6.734 1.00 95.19 113 ASP A C 1
ATOM 923 O O . ASP A 1 113 ? 7.045 3.927 7.366 1.00 95.19 113 ASP A O 1
ATOM 927 N N . GLY A 1 114 ? 6.309 4.901 5.491 1.00 92.88 114 GLY A N 1
ATOM 928 C CA . GLY A 1 114 ? 7.580 4.752 4.778 1.00 92.88 114 GLY A CA 1
ATOM 929 C C . GLY A 1 114 ? 8.779 5.332 5.535 1.00 92.88 114 GLY A C 1
ATOM 930 O O . GLY A 1 114 ? 9.879 4.812 5.396 1.00 92.88 114 GLY A O 1
ATOM 931 N N . GLU A 1 115 ? 8.584 6.328 6.400 1.00 91.06 115 GLU A N 1
ATOM 932 C CA . GLU A 1 115 ? 9.631 6.862 7.283 1.00 91.06 115 GLU A CA 1
ATOM 933 C C . GLU A 1 115 ? 10.124 5.823 8.304 1.00 91.06 115 GLU A C 1
ATOM 935 O O . GLU A 1 115 ? 11.316 5.700 8.560 1.00 91.06 115 GLU A O 1
ATOM 940 N N . TYR A 1 116 ? 9.229 5.004 8.851 1.00 90.38 116 TYR A N 1
ATOM 941 C CA . TYR A 1 116 ? 9.587 4.003 9.859 1.00 90.38 116 TYR A CA 1
ATOM 942 C C . TYR A 1 116 ? 10.212 2.744 9.262 1.00 90.38 116 TYR A C 1
ATOM 944 O O . TYR A 1 116 ? 10.959 2.040 9.941 1.00 90.38 116 TYR A O 1
ATOM 952 N N . VAL A 1 117 ? 9.893 2.446 8.001 1.00 90.06 117 VAL A N 1
ATOM 953 C CA . VAL A 1 117 ? 10.386 1.255 7.290 1.00 90.06 117 VAL A CA 1
ATOM 954 C C . VAL A 1 117 ? 11.380 1.596 6.177 1.00 90.06 117 VAL A C 1
ATOM 956 O O . VAL A 1 117 ? 11.800 0.718 5.426 1.00 90.06 117 VAL A O 1
ATOM 959 N N . GLN A 1 118 ? 11.798 2.860 6.088 1.00 89.94 118 GLN A N 1
ATOM 960 C CA . GLN A 1 118 ? 12.753 3.386 5.110 1.00 89.94 118 GLN A CA 1
ATOM 961 C C . GLN A 1 118 ? 12.340 3.078 3.655 1.00 89.94 118 GLN A C 1
ATOM 963 O O . GLN A 1 118 ? 13.111 2.523 2.868 1.00 89.94 118 GLN A O 1
ATOM 968 N N . GLY A 1 119 ? 11.091 3.376 3.298 1.00 92.56 119 GLY A N 1
ATOM 969 C CA . GLY A 1 119 ? 10.553 3.243 1.944 1.00 92.56 119 GLY A CA 1
ATOM 970 C C . GLY A 1 119 ? 9.743 1.964 1.695 1.00 92.56 119 GLY A C 1
ATOM 971 O O . GLY A 1 119 ? 9.100 1.416 2.584 1.00 92.56 119 GLY A O 1
ATOM 972 N N . CYS A 1 120 ? 9.727 1.487 0.447 1.00 94.50 120 CYS A N 1
ATOM 973 C CA . CYS A 1 120 ? 8.992 0.274 0.086 1.00 94.50 120 CYS A CA 1
ATOM 974 C C . CYS A 1 120 ? 9.594 -0.970 0.749 1.00 94.50 120 CYS A C 1
ATOM 976 O O . CYS A 1 120 ? 10.813 -1.133 0.767 1.00 94.50 120 CYS A O 1
ATOM 978 N N . ILE A 1 121 ? 8.735 -1.883 1.203 1.00 94.06 121 ILE A N 1
ATOM 979 C CA . ILE A 1 121 ? 9.139 -3.152 1.829 1.00 94.06 121 ILE A CA 1
ATOM 980 C C . ILE A 1 121 ? 8.961 -4.384 0.914 1.00 94.06 121 ILE A C 1
ATOM 982 O O . ILE A 1 121 ? 9.239 -5.512 1.327 1.00 94.06 121 ILE A O 1
ATOM 986 N N . ALA A 1 122 ? 8.477 -4.160 -0.313 1.00 96.00 122 ALA A N 1
ATOM 987 C CA . ALA A 1 122 ? 8.225 -5.168 -1.345 1.00 96.00 122 ALA A CA 1
ATOM 988 C C . ALA A 1 122 ? 9.517 -5.683 -2.006 1.00 96.00 122 ALA A C 1
ATOM 990 O O . ALA A 1 122 ? 10.615 -5.215 -1.704 1.00 96.00 122 ALA A O 1
ATOM 991 N N . GLY A 1 123 ? 9.374 -6.613 -2.953 1.00 95.81 123 GLY A N 1
ATOM 992 C CA . GLY A 1 123 ? 10.486 -7.132 -3.755 1.00 95.81 123 GLY A CA 1
ATOM 993 C C . GLY A 1 123 ? 11.411 -8.045 -2.959 1.00 95.81 123 GLY A C 1
ATOM 994 O O . GLY A 1 123 ? 12.604 -8.101 -3.231 1.00 95.81 123 GLY A O 1
ATOM 995 N N . GLY A 1 124 ? 10.880 -8.717 -1.932 1.00 94.31 124 GLY A N 1
ATOM 996 C CA . GLY A 1 124 ? 11.662 -9.609 -1.083 1.00 94.31 124 GLY A CA 1
ATOM 997 C C . GLY A 1 124 ? 12.488 -8.904 -0.007 1.00 94.31 124 GLY A C 1
ATOM 998 O O . GLY A 1 124 ? 13.200 -9.585 0.726 1.00 94.31 124 GLY A O 1
ATOM 999 N N . ARG A 1 125 ? 12.382 -7.572 0.130 1.00 92.00 125 ARG A N 1
ATOM 1000 C CA . ARG A 1 125 ? 13.083 -6.816 1.179 1.00 92.00 125 ARG A CA 1
ATOM 1001 C C . ARG A 1 125 ? 12.620 -7.227 2.576 1.00 92.00 125 ARG A C 1
ATOM 1003 O O . ARG A 1 125 ? 13.434 -7.621 3.405 1.00 92.00 125 ARG A O 1
ATOM 1010 N N . HIS A 1 126 ? 11.317 -7.137 2.831 1.00 92.69 126 HIS A N 1
ATOM 1011 C CA . HIS A 1 126 ? 10.707 -7.679 4.050 1.00 92.69 126 HIS A CA 1
ATOM 1012 C C . HIS A 1 126 ? 9.570 -8.651 3.751 1.00 92.69 126 HIS A C 1
ATOM 1014 O O . HIS A 1 126 ? 9.232 -9.471 4.601 1.00 92.69 126 HIS A O 1
ATOM 1020 N N . TYR A 1 127 ? 8.984 -8.578 2.554 1.00 95.44 127 TYR A N 1
ATOM 1021 C CA . TYR A 1 127 ? 7.984 -9.536 2.112 1.00 95.44 127 TYR A CA 1
ATOM 1022 C C . TYR A 1 127 ? 7.935 -9.642 0.586 1.00 95.44 127 TYR A C 1
ATOM 1024 O O . TYR A 1 127 ? 8.477 -8.807 -0.145 1.00 95.44 127 TYR A O 1
ATOM 1032 N N . PHE A 1 128 ? 7.251 -10.682 0.129 1.00 97.81 128 PHE A N 1
ATOM 1033 C CA . PHE A 1 128 ? 6.786 -10.852 -1.237 1.00 97.81 128 PHE A CA 1
ATOM 1034 C C . PHE A 1 128 ? 5.517 -11.712 -1.224 1.00 97.81 128 PHE A C 1
ATOM 1036 O O . PHE A 1 128 ? 5.132 -12.240 -0.175 1.00 97.81 128 PHE A O 1
ATOM 1043 N N . HIS A 1 129 ? 4.838 -11.813 -2.358 1.00 98.06 129 HIS A N 1
ATOM 1044 C CA . HIS A 1 129 ? 3.579 -12.530 -2.501 1.00 98.06 129 HIS A CA 1
ATOM 1045 C C . HIS A 1 129 ? 3.775 -13.754 -3.401 1.00 98.06 129 HIS A C 1
ATOM 1047 O O . HIS A 1 129 ? 4.423 -13.671 -4.436 1.00 98.06 129 HIS A O 1
ATOM 1053 N N . ILE A 1 130 ? 3.225 -14.899 -3.004 1.00 98.19 130 ILE A N 1
ATOM 1054 C CA . ILE A 1 130 ? 3.082 -16.064 -3.880 1.00 98.19 130 ILE A CA 1
ATOM 1055 C C . ILE A 1 130 ? 1.589 -16.246 -4.086 1.00 98.19 130 ILE A C 1
ATOM 1057 O O . ILE A 1 130 ? 0.867 -16.523 -3.124 1.00 98.19 130 ILE A O 1
ATOM 1061 N N . ASN A 1 131 ? 1.125 -16.056 -5.317 1.00 96.88 131 ASN A N 1
ATOM 1062 C CA . ASN A 1 131 ? -0.296 -16.163 -5.615 1.00 96.88 131 ASN A CA 1
ATOM 1063 C C . ASN A 1 131 ? -0.760 -17.639 -5.618 1.00 96.88 131 ASN A C 1
ATOM 1065 O O . ASN A 1 131 ? 0.033 -18.576 -5.500 1.00 96.88 131 ASN A O 1
ATOM 1069 N N . SER A 1 132 ? -2.065 -17.872 -5.782 1.00 95.88 132 SER A N 1
ATOM 1070 C CA . SER A 1 132 ? -2.633 -19.234 -5.777 1.00 95.88 132 SER A CA 1
ATOM 1071 C C . SER A 1 132 ? -2.130 -20.145 -6.910 1.00 95.88 132 SER A C 1
ATOM 1073 O O . SER A 1 132 ? -2.182 -21.370 -6.788 1.00 95.88 132 SER A O 1
ATOM 1075 N N . ASN A 1 133 ? -1.609 -19.566 -7.993 1.00 96.94 133 ASN A N 1
ATOM 1076 C CA . ASN A 1 133 ? -0.990 -20.291 -9.097 1.00 96.94 133 ASN A CA 1
ATOM 1077 C C . ASN A 1 133 ? 0.491 -20.621 -8.847 1.00 96.94 133 ASN A C 1
ATOM 1079 O O . ASN A 1 133 ? 1.053 -21.485 -9.523 1.00 96.94 133 ASN A O 1
ATOM 1083 N N . GLY A 1 134 ? 1.109 -19.997 -7.846 1.00 98.06 134 GLY A N 1
ATOM 1084 C CA . GLY A 1 134 ? 2.514 -20.165 -7.491 1.00 98.06 134 GLY A CA 1
ATOM 1085 C C . GLY A 1 134 ? 3.437 -19.082 -8.050 1.00 98.06 134 GLY A C 1
ATOM 1086 O O . GLY A 1 134 ? 4.641 -19.166 -7.817 1.00 98.06 134 GLY A O 1
ATOM 1087 N N . ASP A 1 135 ? 2.920 -18.077 -8.760 1.00 98.44 135 ASP A N 1
ATOM 1088 C CA . ASP A 1 135 ? 3.765 -17.008 -9.299 1.00 98.44 135 ASP A CA 1
ATOM 1089 C C . ASP A 1 135 ? 4.299 -16.150 -8.152 1.00 98.44 135 ASP A C 1
ATOM 1091 O O . ASP A 1 135 ? 3.559 -15.784 -7.231 1.00 98.44 135 ASP A O 1
ATOM 1095 N N . CYS A 1 136 ? 5.600 -15.866 -8.183 1.00 98.50 136 CYS A N 1
ATOM 1096 C CA . CYS A 1 136 ? 6.251 -15.040 -7.172 1.00 98.50 136 CYS A CA 1
ATOM 1097 C C . CYS A 1 136 ? 6.172 -13.571 -7.587 1.00 98.50 136 CYS A C 1
ATOM 1099 O O . CYS A 1 136 ? 6.864 -13.132 -8.505 1.00 98.50 136 CYS A O 1
ATOM 1101 N N . GLU A 1 137 ? 5.321 -12.822 -6.903 1.00 98.44 137 GLU A N 1
ATOM 1102 C CA . GLU A 1 137 ? 5.036 -11.406 -7.108 1.00 98.44 137 GLU A CA 1
ATOM 1103 C C . GLU A 1 137 ? 5.766 -10.569 -6.041 1.00 98.44 137 GLU A C 1
ATOM 1105 O O . GLU A 1 137 ? 5.805 -10.949 -4.866 1.00 98.44 137 GLU A O 1
ATOM 1110 N N . PRO A 1 138 ? 6.336 -9.399 -6.377 1.00 97.81 138 PRO A N 1
ATOM 1111 C CA . PRO A 1 138 ? 7.099 -8.606 -5.410 1.00 97.81 138 PRO A CA 1
ATOM 1112 C C . PRO A 1 138 ? 6.215 -8.006 -4.303 1.00 97.81 138 PRO A C 1
ATOM 1114 O O . PRO A 1 138 ? 6.719 -7.658 -3.236 1.00 97.81 138 PRO A O 1
ATOM 1117 N N . CYS A 1 139 ? 4.910 -7.858 -4.541 1.00 97.44 139 CYS A N 1
ATOM 1118 C CA . CYS A 1 139 ? 3.938 -7.214 -3.660 1.00 97.44 139 CYS A CA 1
ATOM 1119 C C . CYS A 1 139 ? 2.541 -7.769 -3.964 1.00 97.44 139 CYS A C 1
ATOM 1121 O O . CYS A 1 139 ? 2.246 -8.073 -5.113 1.00 97.44 139 CYS A O 1
ATOM 1123 N N . ALA A 1 140 ? 1.650 -7.823 -2.969 1.00 94.25 140 ALA A N 1
ATOM 1124 C CA . ALA A 1 140 ? 0.266 -8.279 -3.166 1.00 94.25 140 ALA A CA 1
ATOM 1125 C C . ALA A 1 140 ? -0.575 -7.366 -4.089 1.00 94.25 140 ALA A C 1
ATOM 1127 O O . ALA A 1 140 ? -1.674 -7.741 -4.475 1.00 94.25 140 ALA A O 1
ATOM 1128 N N . PHE A 1 141 ? -0.064 -6.177 -4.424 1.00 94.69 141 PHE A N 1
ATOM 1129 C CA . PHE A 1 141 ? -0.662 -5.214 -5.356 1.00 94.69 141 PHE A CA 1
ATOM 1130 C C . PHE A 1 141 ? 0.113 -5.115 -6.683 1.00 94.69 141 PHE A C 1
ATOM 1132 O O . PHE A 1 141 ? -0.036 -4.138 -7.415 1.00 94.69 141 PHE A O 1
ATOM 1139 N N . VAL A 1 142 ? 1.015 -6.061 -6.961 1.00 96.06 142 VAL A N 1
ATOM 1140 C CA . VAL A 1 142 ? 1.880 -6.055 -8.148 1.00 96.06 142 VAL A CA 1
ATOM 1141 C C . VAL A 1 142 ? 1.811 -7.429 -8.797 1.00 96.06 142 VAL A C 1
ATOM 1143 O O . VAL A 1 142 ? 2.622 -8.305 -8.513 1.00 96.06 142 VAL A O 1
ATOM 1146 N N . HIS A 1 143 ? 0.829 -7.600 -9.676 1.00 96.56 143 HIS A N 1
ATOM 1147 C CA . HIS A 1 143 ? 0.536 -8.863 -10.350 1.00 96.56 143 HIS A CA 1
ATOM 1148 C C . HIS A 1 143 ? 1.424 -9.067 -11.585 1.00 96.56 143 HIS A C 1
ATOM 1150 O O . HIS A 1 143 ? 0.937 -9.200 -12.706 1.00 96.56 143 HIS A O 1
ATOM 1156 N N . TYR A 1 144 ? 2.742 -9.056 -11.365 1.00 97.88 144 TYR A N 1
ATOM 1157 C CA . TYR A 1 144 ? 3.753 -9.373 -12.372 1.00 97.88 144 TYR A CA 1
ATOM 1158 C C . TYR A 1 144 ? 4.781 -10.344 -11.805 1.00 97.88 144 TYR A C 1
ATOM 1160 O O . TYR A 1 144 ? 5.187 -10.220 -10.645 1.00 97.88 144 TYR A O 1
ATOM 1168 N N . SER A 1 145 ? 5.244 -11.278 -12.631 1.00 98.25 145 SER A N 1
ATOM 1169 C CA . SER A 1 145 ? 6.269 -12.235 -12.227 1.00 98.25 145 SER A CA 1
ATOM 1170 C C . SER A 1 145 ? 7.184 -12.643 -13.378 1.00 98.25 145 SER A C 1
ATOM 1172 O O . SER A 1 145 ? 6.841 -12.519 -14.551 1.00 98.25 145 SER A O 1
ATOM 1174 N N . ASN A 1 146 ? 8.367 -13.148 -13.026 1.00 97.81 146 ASN A N 1
ATOM 1175 C CA . ASN A 1 146 ? 9.243 -13.876 -13.942 1.00 97.81 146 ASN A CA 1
ATOM 1176 C C . ASN A 1 146 ? 9.249 -15.387 -13.677 1.00 97.81 146 ASN A C 1
ATOM 1178 O O . ASN A 1 146 ? 9.739 -16.137 -14.515 1.00 97.81 146 ASN A O 1
ATOM 1182 N N . VAL A 1 147 ? 8.792 -15.833 -12.503 1.00 98.19 147 VAL A N 1
ATOM 1183 C CA . VAL A 1 147 ? 9.076 -17.178 -11.984 1.00 98.19 147 VAL A CA 1
ATOM 1184 C C . VAL A 1 147 ? 7.900 -17.737 -11.194 1.00 98.19 147 VAL A C 1
ATOM 1186 O O . VAL A 1 147 ? 7.163 -17.009 -10.529 1.00 98.19 147 VAL A O 1
ATOM 1189 N N . ASN A 1 148 ? 7.771 -19.059 -11.212 1.00 98.44 148 ASN A N 1
ATOM 1190 C CA . ASN A 1 148 ? 6.788 -19.780 -10.420 1.00 98.44 148 ASN A CA 1
ATOM 1191 C C . ASN A 1 148 ? 7.501 -20.657 -9.384 1.00 98.44 148 ASN A C 1
ATOM 1193 O O . ASN A 1 148 ? 8.423 -21.399 -9.719 1.00 98.44 148 ASN A O 1
ATOM 1197 N N . ILE A 1 149 ? 7.053 -20.614 -8.127 1.00 98.44 149 ILE A N 1
ATOM 1198 C CA . ILE A 1 149 ? 7.681 -21.343 -7.012 1.00 98.44 149 ILE A CA 1
ATOM 1199 C C . ILE A 1 149 ? 7.661 -22.868 -7.199 1.00 98.44 149 ILE A C 1
ATOM 1201 O O . ILE A 1 149 ? 8.371 -23.597 -6.514 1.00 98.44 149 ILE A O 1
ATOM 1205 N N . LYS A 1 150 ? 6.838 -23.382 -8.118 1.00 98.44 150 LYS A N 1
ATOM 1206 C CA . LYS A 1 150 ? 6.817 -24.807 -8.474 1.00 98.44 150 LYS A CA 1
ATOM 1207 C C . LYS A 1 150 ? 8.076 -25.242 -9.232 1.00 98.44 150 LYS A C 1
ATOM 1209 O O . LYS A 1 150 ? 8.357 -26.436 -9.281 1.00 98.44 150 LYS A O 1
ATOM 1214 N N . GLU A 1 151 ? 8.806 -24.295 -9.818 1.00 98.06 151 GLU A N 1
ATOM 1215 C CA . GLU A 1 151 ? 9.938 -24.541 -10.719 1.00 98.06 151 GLU A CA 1
ATOM 1216 C C . GLU A 1 151 ? 11.270 -24.015 -10.165 1.00 98.06 151 GLU A C 1
ATOM 1218 O O . GLU A 1 151 ? 12.319 -24.267 -10.755 1.00 98.06 151 GLU A O 1
ATOM 1223 N N . CYS A 1 152 ? 11.254 -23.312 -9.028 1.00 98.06 152 CYS A N 1
ATOM 1224 C CA . CYS A 1 152 ? 12.451 -22.771 -8.393 1.00 98.06 152 CYS A CA 1
ATOM 1225 C C . CYS A 1 152 ? 12.344 -22.768 -6.861 1.00 98.06 152 CYS A C 1
ATOM 1227 O O . CYS A 1 152 ? 11.266 -22.853 -6.276 1.00 98.06 152 CYS A O 1
ATOM 1229 N N . SER A 1 153 ? 13.477 -22.636 -6.181 1.00 98.38 153 SER A N 1
ATOM 1230 C CA . SER A 1 153 ? 13.527 -22.355 -4.746 1.00 98.38 153 SER A CA 1
ATOM 1231 C C . SER A 1 153 ? 13.125 -20.906 -4.438 1.00 98.38 153 SER A C 1
ATOM 1233 O O . SER A 1 153 ? 13.145 -20.029 -5.302 1.00 98.38 153 SER A O 1
ATOM 1235 N N . VAL A 1 154 ? 12.821 -20.619 -3.167 1.00 97.94 154 VAL A N 1
ATOM 1236 C CA . VAL A 1 154 ? 12.571 -19.241 -2.703 1.00 97.94 154 VAL A CA 1
ATOM 1237 C C . VAL A 1 154 ? 13.781 -18.340 -2.964 1.00 97.94 154 VAL A C 1
ATOM 1239 O O . VAL A 1 154 ? 13.610 -17.193 -3.359 1.00 97.94 154 VAL A O 1
ATOM 1242 N N . LEU A 1 155 ? 15.006 -18.843 -2.771 1.00 98.00 155 LEU A N 1
ATOM 1243 C CA . LEU A 1 155 ? 16.217 -18.054 -3.005 1.00 98.00 155 LEU A CA 1
ATOM 1244 C C . LEU A 1 155 ? 16.359 -17.669 -4.483 1.00 98.00 155 LEU A C 1
ATOM 1246 O O . LEU A 1 155 ? 16.635 -16.511 -4.779 1.00 98.00 155 LEU A O 1
ATOM 1250 N N . GLU A 1 156 ? 16.124 -18.613 -5.395 1.00 98.31 156 GLU A N 1
ATOM 1251 C CA . GLU A 1 156 ? 16.133 -18.345 -6.839 1.00 98.31 156 GLU A CA 1
ATOM 1252 C C . GLU A 1 156 ? 15.023 -17.363 -7.231 1.00 98.31 156 GLU A C 1
ATOM 1254 O O . GLU A 1 156 ? 15.268 -16.450 -8.017 1.00 98.31 156 GLU A O 1
ATOM 1259 N N . ALA A 1 157 ? 13.834 -17.470 -6.624 1.00 98.19 157 ALA A N 1
ATOM 1260 C CA . ALA A 1 157 ? 12.758 -16.509 -6.852 1.00 98.19 157 ALA A CA 1
ATOM 1261 C C . ALA A 1 157 ? 13.144 -15.084 -6.419 1.00 98.19 157 ALA A C 1
ATOM 1263 O O . ALA A 1 157 ? 12.927 -14.126 -7.163 1.00 98.19 157 ALA A O 1
ATOM 1264 N N . LEU A 1 158 ? 13.785 -14.940 -5.255 1.00 97.50 158 LEU A N 1
ATOM 1265 C CA . LEU A 1 158 ? 14.290 -13.659 -4.747 1.00 97.50 158 LEU A CA 1
ATOM 1266 C C . LEU A 1 158 ? 15.455 -13.091 -5.577 1.00 97.50 158 LEU A C 1
ATOM 1268 O O . LEU A 1 158 ? 15.732 -11.896 -5.508 1.00 97.50 158 LEU A O 1
ATOM 1272 N N . GLN A 1 159 ? 16.134 -13.931 -6.359 1.00 97.50 159 GLN A N 1
ATOM 1273 C CA . GLN A 1 159 ? 17.191 -13.535 -7.295 1.00 97.50 159 GLN A CA 1
ATOM 1274 C C . GLN A 1 159 ? 16.675 -13.324 -8.726 1.00 97.50 159 GLN A C 1
ATOM 1276 O O . GLN A 1 159 ? 17.463 -12.998 -9.617 1.00 97.50 159 GLN A O 1
ATOM 1281 N N . SER A 1 160 ? 15.368 -13.486 -8.959 1.00 98.12 160 SER A N 1
ATOM 1282 C CA . SER A 1 160 ? 14.761 -13.283 -10.275 1.00 98.12 160 SER A CA 1
ATOM 1283 C C . SER A 1 160 ? 14.908 -11.831 -10.762 1.00 98.12 160 SER A C 1
ATOM 1285 O O . SER A 1 160 ? 15.055 -10.912 -9.944 1.00 98.12 160 SER A O 1
ATOM 1287 N N . PRO A 1 161 ? 14.860 -11.591 -12.089 1.00 98.38 161 PRO A N 1
ATOM 1288 C CA . PRO A 1 161 ? 15.088 -10.264 -12.660 1.00 98.38 161 PRO A CA 1
ATOM 1289 C C . PRO A 1 161 ? 14.237 -9.148 -12.033 1.00 98.38 161 PRO A C 1
ATOM 1291 O O . PRO A 1 161 ? 14.798 -8.121 -11.649 1.00 98.38 161 PRO A O 1
ATOM 1294 N N . LEU A 1 162 ? 12.928 -9.359 -11.846 1.00 98.44 162 LEU A N 1
ATOM 1295 C CA . LEU A 1 162 ? 12.015 -8.387 -11.230 1.00 98.44 162 LEU A CA 1
ATOM 1296 C C . LEU A 1 162 ? 12.383 -8.079 -9.776 1.00 98.44 162 LEU A C 1
ATOM 1298 O O . LEU A 1 162 ? 12.425 -6.915 -9.387 1.00 98.44 162 LEU A O 1
ATOM 1302 N N . PHE A 1 163 ? 12.715 -9.087 -8.970 1.00 98.00 163 PHE A N 1
ATOM 1303 C CA . PHE A 1 163 ? 13.114 -8.872 -7.574 1.00 98.00 163 PHE A CA 1
ATOM 1304 C C . PHE A 1 163 ? 14.448 -8.124 -7.474 1.00 98.00 163 PHE A C 1
ATOM 1306 O O . PHE A 1 163 ? 14.596 -7.202 -6.670 1.00 98.00 163 PHE A O 1
ATOM 1313 N N . MET A 1 164 ? 15.402 -8.451 -8.347 1.00 97.12 164 MET A N 1
ATOM 1314 C CA . MET A 1 164 ? 16.668 -7.727 -8.420 1.00 97.12 164 MET A CA 1
ATOM 1315 C C . MET A 1 164 ? 16.488 -6.289 -8.925 1.00 97.12 164 MET A C 1
ATOM 1317 O O . MET A 1 164 ? 17.211 -5.405 -8.467 1.00 97.12 164 MET A O 1
ATOM 1321 N N . ALA A 1 165 ? 15.514 -6.028 -9.803 1.00 96.50 165 ALA A N 1
ATOM 1322 C CA . ALA A 1 165 ? 15.145 -4.674 -10.215 1.00 96.50 165 ALA A CA 1
ATOM 1323 C C . ALA A 1 165 ? 14.580 -3.850 -9.047 1.00 96.50 165 ALA A C 1
ATOM 1325 O O . ALA A 1 165 ? 15.010 -2.712 -8.840 1.00 96.50 165 ALA A O 1
ATOM 1326 N N . TYR A 1 166 ? 13.722 -4.452 -8.213 1.00 95.94 166 TYR A N 1
ATOM 1327 C CA . TYR A 1 166 ? 13.265 -3.843 -6.959 1.00 95.94 166 TYR A CA 1
ATOM 1328 C C . TYR A 1 166 ? 14.438 -3.518 -6.030 1.00 95.94 166 TYR A C 1
ATOM 1330 O O . TYR A 1 166 ? 14.530 -2.397 -5.532 1.00 95.94 166 TYR A O 1
ATOM 1338 N N . LYS A 1 167 ? 15.363 -4.467 -5.832 1.00 93.38 167 LYS A N 1
ATOM 1339 C CA . LYS A 1 167 ? 16.541 -4.267 -4.977 1.00 93.38 167 LYS A CA 1
ATOM 1340 C C . LYS A 1 167 ? 17.417 -3.100 -5.449 1.00 93.38 167 LYS A C 1
ATOM 1342 O O . LYS A 1 167 ? 17.860 -2.319 -4.615 1.00 93.38 167 LYS A O 1
ATOM 1347 N N . ARG A 1 168 ? 17.668 -2.969 -6.759 1.00 91.50 168 ARG A N 1
ATOM 1348 C CA . ARG A 1 168 ? 18.487 -1.875 -7.327 1.00 91.50 168 ARG A CA 1
ATOM 1349 C C . ARG A 1 168 ? 17.854 -0.495 -7.152 1.00 91.50 168 ARG A C 1
ATOM 1351 O O . ARG A 1 168 ? 18.568 0.487 -6.964 1.00 91.50 168 ARG A O 1
ATOM 1358 N N . ASN A 1 169 ? 16.528 -0.425 -7.251 1.00 91.44 169 ASN A N 1
ATOM 1359 C CA . ASN A 1 169 ? 15.794 0.838 -7.317 1.00 91.44 169 ASN A CA 1
ATOM 1360 C C . ASN A 1 169 ? 15.232 1.303 -5.968 1.00 91.44 169 ASN A C 1
ATOM 1362 O O . ASN A 1 169 ? 14.748 2.431 -5.875 1.00 91.44 169 ASN A O 1
ATOM 1366 N N . GLN A 1 170 ? 15.299 0.473 -4.924 1.00 91.12 170 GLN A N 1
ATOM 1367 C CA . GLN A 1 170 ? 14.909 0.869 -3.575 1.00 91.12 170 GLN A CA 1
ATOM 1368 C C . GLN A 1 170 ? 15.977 1.748 -2.890 1.00 91.12 170 GLN A C 1
ATOM 1370 O O . GLN A 1 170 ? 17.169 1.457 -2.987 1.00 91.12 170 GLN A O 1
ATOM 1375 N N . PRO A 1 171 ? 15.559 2.790 -2.143 1.00 91.94 171 PRO A N 1
ATOM 1376 C CA . PRO A 1 171 ? 14.184 3.294 -2.047 1.00 91.94 171 PRO A CA 1
ATOM 1377 C C . PRO A 1 171 ? 13.773 4.031 -3.329 1.00 91.94 171 PRO A C 1
ATOM 1379 O O . PRO A 1 171 ? 14.615 4.673 -3.940 1.00 91.94 171 PRO A O 1
ATOM 1382 N N . PHE A 1 172 ? 12.488 3.980 -3.711 1.00 94.00 172 PHE A N 1
ATOM 1383 C CA . PHE A 1 172 ? 11.967 4.535 -4.978 1.00 94.00 172 PHE A CA 1
ATOM 1384 C C . PHE A 1 172 ? 11.762 6.059 -4.996 1.00 94.00 172 PHE A C 1
ATOM 1386 O O . PHE A 1 172 ? 11.523 6.621 -6.056 1.00 94.00 172 PHE A O 1
ATOM 1393 N N . SER A 1 173 ? 11.891 6.733 -3.856 1.00 93.38 173 SER A N 1
ATOM 1394 C CA . SER A 1 173 ? 11.932 8.196 -3.755 1.00 93.38 173 SER A CA 1
ATOM 1395 C C . SER A 1 173 ? 12.847 8.582 -2.593 1.00 93.38 173 SER A C 1
ATOM 1397 O O . SER A 1 173 ? 13.005 7.800 -1.651 1.00 93.38 173 SER A O 1
ATOM 1399 N N . ASN A 1 174 ? 13.472 9.759 -2.656 1.00 92.00 174 ASN A N 1
ATOM 1400 C CA . ASN A 1 174 ? 14.167 10.351 -1.512 1.00 92.00 174 ASN A CA 1
ATOM 1401 C C . ASN A 1 174 ? 13.184 10.941 -0.476 1.00 92.00 174 ASN A C 1
ATOM 1403 O O . ASN A 1 174 ? 13.595 11.283 0.633 1.00 92.00 174 ASN A O 1
ATOM 1407 N N . ASN A 1 175 ? 11.893 11.011 -0.823 1.00 95.12 175 ASN A N 1
ATOM 1408 C CA . ASN A 1 175 ? 10.785 11.345 0.056 1.00 95.12 175 ASN A CA 1
ATOM 1409 C C . ASN A 1 175 ? 10.126 10.050 0.557 1.00 95.12 175 ASN A C 1
ATOM 1411 O O . ASN A 1 175 ? 9.484 9.324 -0.206 1.00 95.12 175 ASN A O 1
ATOM 1415 N N . MET A 1 176 ? 10.266 9.745 1.850 1.00 94.31 176 MET A N 1
ATOM 1416 C CA . MET A 1 176 ? 9.772 8.480 2.412 1.00 94.31 176 MET A CA 1
ATOM 1417 C C . MET A 1 176 ? 8.242 8.403 2.511 1.00 94.31 176 MET A C 1
ATOM 1419 O O . MET A 1 176 ? 7.709 7.311 2.698 1.00 94.31 176 MET A O 1
ATOM 1423 N N . LEU A 1 177 ? 7.523 9.510 2.298 1.00 96.75 177 LEU A N 1
ATOM 1424 C CA . LEU A 1 177 ? 6.068 9.503 2.111 1.00 96.75 177 LEU A CA 1
ATOM 1425 C C . LEU A 1 177 ? 5.660 9.112 0.685 1.00 9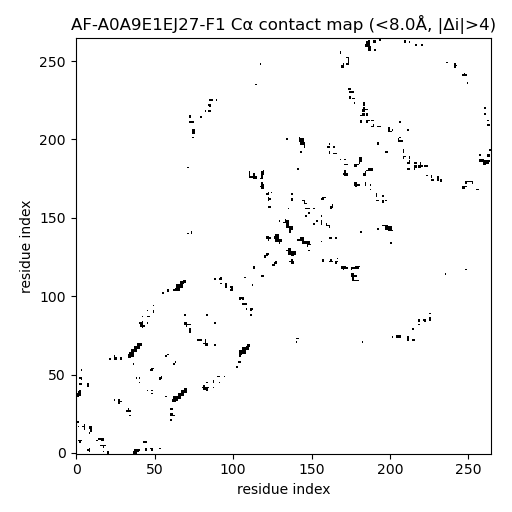6.75 177 LEU A C 1
ATOM 1427 O O . LEU A 1 177 ? 4.470 9.033 0.375 1.00 96.75 177 LEU A O 1
ATOM 1431 N N . ARG A 1 178 ? 6.631 8.841 -0.192 1.00 96.75 178 ARG A N 1
ATOM 1432 C CA . ARG A 1 178 ? 6.435 8.403 -1.576 1.00 96.75 178 ARG A CA 1
ATOM 1433 C C . ARG A 1 178 ? 7.102 7.044 -1.837 1.00 96.75 178 ARG A C 1
ATOM 1435 O O . ARG A 1 178 ? 7.875 6.909 -2.786 1.00 96.75 178 ARG A O 1
ATOM 1442 N N . PRO A 1 179 ? 6.852 6.015 -1.003 1.00 95.38 179 PRO A N 1
ATOM 1443 C CA . PRO A 1 179 ? 7.620 4.776 -1.041 1.00 95.38 179 PRO A CA 1
ATOM 1444 C C . PRO A 1 179 ? 7.259 3.866 -2.219 1.00 95.38 179 PRO A C 1
ATOM 1446 O O . PRO A 1 179 ? 8.077 3.043 -2.623 1.00 95.38 179 PRO A O 1
ATOM 1449 N N . CYS A 1 180 ? 6.033 3.927 -2.739 1.00 97.19 180 CYS A N 1
ATOM 1450 C CA . CYS A 1 180 ? 5.494 2.875 -3.594 1.00 97.19 180 CYS A CA 1
ATOM 1451 C C . CYS A 1 180 ? 5.939 3.029 -5.062 1.00 97.19 180 CYS A C 1
ATOM 1453 O O . CYS A 1 180 ? 5.700 4.083 -5.653 1.00 97.19 180 CYS A O 1
ATOM 1455 N N . PRO A 1 181 ? 6.477 1.978 -5.713 1.00 96.69 181 PRO A N 1
ATOM 1456 C CA . PRO A 1 181 ? 6.808 2.021 -7.142 1.00 96.69 181 PRO A CA 1
ATOM 1457 C C . PRO A 1 181 ? 5.577 1.996 -8.061 1.00 96.69 181 PRO A C 1
ATOM 1459 O O . PRO A 1 181 ? 5.720 2.076 -9.271 1.00 96.69 181 PRO A O 1
ATOM 1462 N N . VAL A 1 182 ? 4.371 1.842 -7.503 1.00 96.38 182 VAL A N 1
ATOM 1463 C CA . VAL A 1 182 ? 3.107 1.810 -8.255 1.00 96.38 182 VAL A CA 1
ATOM 1464 C C . VAL A 1 182 ? 2.310 3.090 -8.035 1.00 96.38 182 VAL A C 1
ATOM 1466 O O . VAL A 1 182 ? 1.959 3.774 -8.992 1.00 96.38 182 VAL A O 1
ATOM 1469 N N . LEU A 1 183 ? 2.009 3.416 -6.774 1.00 97.31 183 LEU A N 1
ATOM 1470 C CA . LEU A 1 183 ? 1.151 4.555 -6.444 1.00 97.31 183 LEU A CA 1
ATOM 1471 C C . LEU A 1 183 ? 1.896 5.891 -6.501 1.00 97.31 183 LEU A C 1
ATOM 1473 O O . LEU A 1 183 ? 1.310 6.891 -6.900 1.00 97.31 183 LEU A O 1
ATOM 1477 N N . ASP A 1 184 ? 3.162 5.908 -6.077 1.00 97.50 184 ASP A N 1
ATOM 1478 C CA . ASP A 1 184 ? 3.909 7.150 -5.846 1.00 97.50 184 ASP A CA 1
ATOM 1479 C C . ASP A 1 184 ? 4.942 7.440 -6.939 1.00 97.50 184 ASP A C 1
ATOM 1481 O O . ASP A 1 184 ? 5.208 8.607 -7.232 1.00 97.50 184 ASP A O 1
ATOM 1485 N N . ASN A 1 185 ? 5.505 6.379 -7.528 1.00 97.06 185 ASN A N 1
ATOM 1486 C CA . ASN A 1 185 ? 6.556 6.429 -8.548 1.00 97.06 185 ASN A CA 1
ATOM 1487 C C . ASN A 1 185 ? 6.218 5.484 -9.715 1.00 97.06 185 ASN A C 1
ATOM 1489 O O . ASN A 1 185 ? 6.959 4.534 -9.957 1.00 97.06 185 ASN A O 1
ATOM 1493 N N . PRO A 1 186 ? 5.087 5.680 -10.416 1.00 96.69 186 PRO A N 1
ATOM 1494 C CA . PRO A 1 186 ? 4.587 4.713 -11.393 1.00 96.69 186 PRO A CA 1
ATOM 1495 C C . PRO A 1 186 ? 5.553 4.440 -12.556 1.00 96.69 186 PRO A C 1
ATOM 1497 O O . PRO A 1 186 ? 5.530 3.341 -13.113 1.00 96.69 186 PRO A O 1
ATOM 1500 N N . GLY A 1 187 ? 6.445 5.379 -12.899 1.00 96.62 187 GLY A N 1
ATOM 1501 C CA . GLY A 1 187 ? 7.499 5.126 -13.887 1.00 96.62 187 GLY A CA 1
ATOM 1502 C C . GLY A 1 187 ? 8.451 3.995 -13.480 1.00 96.62 187 GLY A C 1
ATOM 1503 O O . GLY A 1 187 ? 8.920 3.241 -14.333 1.00 96.62 187 GLY A O 1
ATOM 1504 N N . ALA A 1 188 ? 8.648 3.780 -12.172 1.00 96.81 188 ALA A N 1
ATOM 1505 C CA . ALA A 1 188 ? 9.462 2.687 -11.652 1.00 96.81 188 ALA A CA 1
ATOM 1506 C C . ALA A 1 188 ? 8.874 1.318 -12.007 1.00 96.81 188 ALA A C 1
ATOM 1508 O O . ALA A 1 188 ? 9.589 0.479 -12.549 1.00 96.81 188 ALA A O 1
ATOM 1509 N N . ILE A 1 189 ? 7.586 1.066 -11.722 1.00 96.38 189 ILE A N 1
ATOM 1510 C CA . ILE A 1 189 ? 6.992 -0.243 -12.037 1.00 96.38 189 ILE A CA 1
ATOM 1511 C C . ILE A 1 189 ? 6.928 -0.486 -13.545 1.00 96.38 189 ILE A C 1
ATOM 1513 O O . ILE A 1 189 ? 7.244 -1.589 -13.986 1.00 96.38 189 ILE A O 1
ATOM 1517 N N . SER A 1 190 ? 6.586 0.543 -14.326 1.00 96.56 190 SER A N 1
ATOM 1518 C CA . SER A 1 190 ? 6.566 0.468 -15.790 1.00 96.56 190 SER A CA 1
ATOM 1519 C C . SER A 1 190 ? 7.932 0.036 -16.334 1.00 96.56 190 SER A C 1
ATOM 1521 O O . SER A 1 190 ? 8.023 -0.972 -17.039 1.00 96.56 190 SER A O 1
ATOM 1523 N N . LYS A 1 191 ? 9.009 0.709 -15.906 1.00 97.12 191 LYS A N 1
ATOM 1524 C CA . LYS A 1 191 ? 10.374 0.360 -16.303 1.00 97.12 191 LYS A CA 1
ATOM 1525 C C . LYS A 1 191 ? 10.788 -1.032 -15.839 1.00 97.12 191 LYS A C 1
ATOM 1527 O O . LYS A 1 191 ? 11.272 -1.818 -16.648 1.00 97.12 191 LYS A O 1
ATOM 1532 N N . MET A 1 192 ? 10.601 -1.346 -14.555 1.00 97.56 192 MET A N 1
ATOM 1533 C CA . MET A 1 192 ? 11.037 -2.628 -13.991 1.00 97.56 192 MET A CA 1
ATOM 1534 C C . MET A 1 192 ? 10.354 -3.813 -14.678 1.00 97.56 192 MET A C 1
ATOM 1536 O O . MET A 1 192 ? 10.992 -4.836 -14.906 1.00 97.56 192 MET A O 1
ATOM 1540 N N . VAL A 1 193 ? 9.071 -3.704 -15.029 1.00 97.50 193 VAL A N 1
ATOM 1541 C CA . VAL A 1 193 ? 8.367 -4.776 -15.750 1.00 97.50 193 VAL A CA 1
ATOM 1542 C C . VAL A 1 193 ? 8.872 -4.891 -17.190 1.00 97.50 193 VAL A C 1
ATOM 1544 O O . VAL A 1 193 ? 9.180 -6.001 -17.626 1.00 97.50 193 VAL A O 1
ATOM 1547 N N . ALA A 1 194 ? 9.032 -3.766 -17.896 1.00 97.19 194 ALA A N 1
ATOM 1548 C CA . ALA A 1 194 ? 9.532 -3.749 -19.271 1.00 97.19 194 ALA A CA 1
ATOM 1549 C C . AL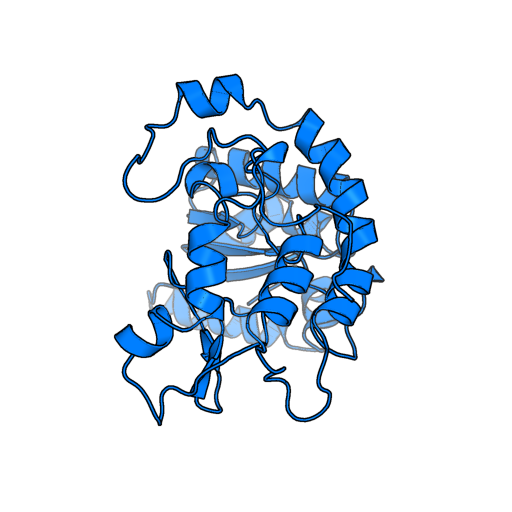A A 1 194 ? 10.958 -4.323 -19.386 1.00 97.19 194 ALA A C 1
ATOM 1551 O O . ALA A 1 194 ? 11.209 -5.200 -20.210 1.00 97.19 194 ALA A O 1
ATOM 1552 N N . GLU A 1 195 ? 11.887 -3.891 -18.526 1.00 96.88 195 GLU A N 1
ATOM 1553 C CA . GLU A 1 195 ? 13.298 -4.300 -18.597 1.00 96.88 195 GLU A CA 1
ATOM 1554 C C . GLU A 1 195 ? 13.525 -5.770 -18.212 1.00 96.88 195 GLU A C 1
ATOM 1556 O O . GLU A 1 195 ? 14.490 -6.393 -18.655 1.00 96.88 195 GLU A O 1
ATOM 1561 N N . THR A 1 196 ? 12.652 -6.329 -17.369 1.00 97.94 196 THR A N 1
ATOM 1562 C CA . THR A 1 196 ? 12.788 -7.702 -16.863 1.00 97.94 196 THR A CA 1
ATOM 1563 C C . THR A 1 196 ? 11.983 -8.718 -17.657 1.00 97.94 196 THR A C 1
ATOM 1565 O O . THR A 1 196 ? 12.148 -9.919 -17.438 1.00 97.94 196 THR A O 1
ATOM 1568 N N . GLY A 1 197 ? 11.096 -8.263 -18.547 1.00 97.31 197 GLY A N 1
ATOM 1569 C CA . GLY A 1 197 ? 10.163 -9.131 -19.261 1.00 97.31 197 GLY A CA 1
ATOM 1570 C C . GLY A 1 197 ? 9.190 -9.858 -18.328 1.00 97.31 197 GLY A C 1
ATOM 1571 O O . GLY A 1 197 ? 8.771 -10.974 -18.635 1.00 97.31 197 GLY A O 1
ATOM 1572 N N . ALA A 1 198 ? 8.873 -9.277 -17.164 1.00 97.94 198 ALA A N 1
ATOM 1573 C CA . ALA A 1 198 ? 7.882 -9.853 -16.262 1.00 97.94 198 ALA A CA 1
ATOM 1574 C C . ALA A 1 198 ? 6.500 -9.852 -16.926 1.00 97.94 198 ALA A C 1
ATOM 1576 O O . ALA A 1 198 ? 6.088 -8.868 -17.538 1.00 97.94 198 ALA A O 1
ATOM 1577 N N . TYR A 1 199 ? 5.780 -10.963 -16.806 1.00 96.50 199 TYR A N 1
ATOM 1578 C CA . TYR A 1 199 ? 4.448 -11.115 -17.383 1.00 96.50 199 TYR A CA 1
ATOM 1579 C C . TYR A 1 199 ? 3.375 -10.841 -16.331 1.00 96.50 199 TYR A C 1
ATOM 1581 O O . TYR A 1 199 ? 3.607 -11.029 -15.136 1.00 96.50 199 TYR A O 1
ATOM 1589 N N . SER A 1 200 ? 2.197 -10.400 -16.780 1.00 96.75 200 SER A N 1
ATOM 1590 C CA . SER A 1 200 ? 1.030 -10.226 -15.910 1.00 96.75 200 SER A CA 1
ATOM 1591 C C . SER A 1 200 ? 0.566 -11.578 -15.372 1.00 96.75 200 SER A C 1
ATOM 1593 O O . SER A 1 200 ? 0.360 -12.513 -16.146 1.00 96.75 200 SER A O 1
ATOM 1595 N N . THR A 1 201 ? 0.400 -11.688 -14.059 1.00 96.56 201 THR A N 1
ATOM 1596 C CA . THR A 1 201 ? -0.076 -12.909 -13.389 1.00 96.56 201 THR A CA 1
ATOM 1597 C C . THR A 1 201 ? -1.602 -12.944 -13.245 1.00 96.56 201 THR A C 1
ATOM 1599 O O . THR A 1 201 ? -2.160 -13.958 -12.821 1.00 96.56 201 THR A O 1
ATOM 1602 N N . GLU A 1 202 ? -2.300 -11.872 -13.637 1.00 92.50 202 GLU A N 1
ATOM 1603 C CA . GLU A 1 202 ? -3.756 -11.872 -13.769 1.00 92.50 202 GLU A CA 1
ATOM 1604 C C . GLU A 1 202 ? -4.168 -12.643 -15.031 1.00 92.50 202 GLU A C 1
ATOM 1606 O O . GLU A 1 202 ? -3.976 -12.190 -16.158 1.00 92.50 202 GLU A O 1
ATOM 1611 N N . MET A 1 203 ? -4.738 -13.832 -14.841 1.00 87.88 203 MET A N 1
ATOM 1612 C CA . MET A 1 203 ? -4.977 -14.776 -15.935 1.00 87.88 203 MET A CA 1
ATOM 1613 C C . MET A 1 203 ? -6.174 -14.424 -16.815 1.00 87.88 203 MET A C 1
ATOM 1615 O O . MET A 1 203 ? -6.175 -14.762 -17.998 1.00 87.88 203 MET A O 1
ATOM 1619 N N . GLN A 1 204 ? -7.230 -13.834 -16.248 1.00 89.50 204 GLN A N 1
ATOM 1620 C CA . GLN A 1 204 ? -8.476 -13.616 -16.992 1.00 89.50 204 GLN A CA 1
ATOM 1621 C C . GLN A 1 204 ? -8.437 -12.302 -17.758 1.00 89.50 204 GLN A C 1
ATOM 1623 O O . GLN A 1 204 ? -8.886 -12.222 -18.904 1.00 89.50 204 GLN A O 1
ATOM 1628 N N . HIS A 1 205 ? -7.885 -11.275 -17.119 1.00 92.19 205 HIS A N 1
ATOM 1629 C CA . HIS A 1 205 ? -7.808 -9.931 -17.667 1.00 92.19 205 HIS A CA 1
ATOM 1630 C C . HIS A 1 205 ? -6.423 -9.333 -17.414 1.00 92.19 205 HIS A C 1
ATOM 1632 O O . HIS A 1 205 ? -6.313 -8.446 -16.562 1.00 92.19 205 HIS A O 1
ATOM 1638 N N . PRO A 1 206 ? -5.386 -9.821 -18.128 1.00 93.12 206 PRO A N 1
ATOM 1639 C CA . PRO A 1 206 ? -4.027 -9.328 -17.976 1.00 93.12 206 PRO A CA 1
ATOM 1640 C C . PRO A 1 206 ? -3.993 -7.804 -18.049 1.00 93.12 206 PRO A C 1
ATOM 1642 O O . PRO A 1 206 ? -4.469 -7.211 -19.014 1.00 93.12 206 PRO A O 1
ATOM 1645 N N . GLU A 1 207 ? -3.440 -7.191 -17.012 1.00 94.94 207 GLU A N 1
ATOM 1646 C CA . GLU A 1 207 ? -3.142 -5.765 -16.960 1.00 94.94 207 GLU A CA 1
ATOM 1647 C C . GLU A 1 207 ? -1.641 -5.599 -17.183 1.00 94.94 207 GLU A C 1
ATOM 1649 O O . GLU A 1 207 ? -0.841 -6.300 -16.559 1.00 94.94 207 GLU A O 1
ATOM 1654 N N . SER A 1 208 ? -1.260 -4.700 -18.082 1.00 94.94 208 SER A N 1
ATOM 1655 C CA . SER A 1 208 ? 0.127 -4.291 -18.290 1.00 94.94 208 SER A CA 1
ATOM 1656 C C . SER A 1 208 ? 0.561 -3.240 -17.265 1.00 94.94 208 SER A C 1
ATOM 1658 O O . SER A 1 208 ? -0.241 -2.445 -16.767 1.00 94.94 208 SER A O 1
ATOM 1660 N N . ALA A 1 209 ? 1.870 -3.151 -17.009 1.00 95.62 209 ALA A N 1
ATOM 1661 C CA . ALA A 1 209 ? 2.416 -2.136 -16.107 1.00 95.62 209 ALA A CA 1
ATOM 1662 C C . ALA A 1 209 ? 2.131 -0.698 -16.575 1.00 95.62 209 ALA A C 1
ATOM 1664 O O . ALA A 1 209 ? 2.022 0.202 -15.745 1.00 95.62 209 ALA A O 1
ATOM 1665 N N . ASN A 1 210 ? 1.950 -0.489 -17.883 1.00 95.75 210 ASN A N 1
ATOM 1666 C CA . ASN A 1 210 ? 1.592 0.806 -18.459 1.00 95.75 210 ASN A CA 1
ATOM 1667 C C . ASN A 1 210 ? 0.116 1.166 -18.245 1.00 95.75 210 ASN A C 1
ATOM 1669 O O . ASN A 1 210 ? -0.191 2.325 -17.981 1.00 95.75 210 ASN A O 1
ATOM 1673 N N . GLU A 1 211 ? -0.795 0.193 -18.286 1.00 95.44 211 GLU A N 1
ATOM 1674 C CA . GLU A 1 211 ? -2.199 0.426 -17.920 1.00 95.44 211 GLU A CA 1
ATOM 1675 C C . GLU A 1 211 ? -2.334 0.746 -16.426 1.00 95.44 211 GLU A C 1
ATOM 1677 O O . GLU A 1 211 ? -3.078 1.654 -16.049 1.00 95.44 211 GLU A O 1
ATOM 1682 N N . LEU A 1 212 ? -1.566 0.056 -15.574 1.00 95.75 212 LEU A N 1
ATOM 1683 C CA . LEU A 1 212 ? -1.504 0.364 -14.146 1.00 95.75 212 LEU A CA 1
ATOM 1684 C C . LEU A 1 212 ? -0.892 1.753 -13.889 1.00 95.75 212 LEU A C 1
ATOM 1686 O O . LEU A 1 212 ? -1.426 2.514 -13.081 1.00 95.75 212 LEU A O 1
ATOM 1690 N N . PHE A 1 213 ? 0.177 2.113 -14.609 1.00 96.56 213 PHE A N 1
ATOM 1691 C CA . PHE A 1 213 ? 0.758 3.461 -14.599 1.00 96.56 213 PHE A CA 1
ATOM 1692 C C . PHE A 1 213 ? -0.296 4.525 -14.929 1.00 96.56 213 PHE A C 1
ATOM 1694 O O . PHE A 1 213 ? -0.422 5.521 -14.212 1.00 96.56 213 PHE A O 1
ATOM 1701 N N . ASP A 1 214 ? -1.074 4.318 -15.997 1.00 96.62 214 ASP A N 1
ATOM 1702 C CA . ASP A 1 214 ? -2.053 5.301 -16.469 1.00 96.62 214 ASP A CA 1
ATOM 1703 C C . ASP A 1 214 ? -3.150 5.551 -15.410 1.00 96.62 214 ASP A C 1
ATOM 1705 O O . ASP A 1 214 ? -3.648 6.675 -15.281 1.00 96.62 214 ASP A O 1
ATOM 1709 N N . LYS A 1 215 ? -3.471 4.548 -14.577 1.00 96.69 215 LYS A N 1
ATOM 1710 C CA . LYS A 1 215 ? -4.411 4.679 -13.447 1.00 96.69 215 LYS A CA 1
ATOM 1711 C C . LYS A 1 215 ? -3.839 5.465 -12.268 1.00 96.69 215 LYS A C 1
ATOM 1713 O O . LYS A 1 215 ? -4.598 6.134 -11.565 1.00 96.69 215 LYS A O 1
ATOM 1718 N N . THR A 1 216 ? -2.532 5.400 -12.019 1.00 97.12 216 THR A N 1
ATOM 1719 C CA . THR A 1 216 ? -1.924 5.979 -10.808 1.00 97.12 216 THR A CA 1
ATOM 1720 C C . THR A 1 216 ? -1.242 7.323 -11.036 1.00 97.12 216 THR A C 1
ATOM 1722 O O . THR A 1 216 ? -1.156 8.115 -10.096 1.00 97.12 216 THR A O 1
ATOM 1725 N N . ILE A 1 217 ? -0.828 7.652 -12.263 1.00 97.88 217 ILE A N 1
ATOM 1726 C CA . ILE A 1 217 ? -0.012 8.841 -12.561 1.00 97.88 217 ILE A CA 1
ATOM 1727 C C . ILE A 1 217 ? -0.622 10.163 -12.078 1.00 97.88 217 ILE A C 1
ATOM 1729 O O . ILE A 1 217 ? 0.081 11.030 -11.553 1.00 97.88 217 ILE A O 1
ATOM 1733 N N . LYS A 1 218 ? -1.944 10.323 -12.206 1.00 97.81 218 LYS A N 1
ATOM 1734 C CA . LYS A 1 218 ? -2.643 11.524 -11.732 1.00 97.81 218 LYS A CA 1
ATOM 1735 C C . LYS A 1 218 ? -2.553 11.653 -10.209 1.00 97.81 218 LYS A C 1
ATOM 1737 O O . LYS A 1 218 ? -2.279 12.742 -9.706 1.00 97.81 218 LYS A O 1
ATOM 1742 N N . ALA A 1 219 ? -2.766 10.552 -9.488 1.00 98.00 219 ALA A N 1
ATOM 1743 C CA . ALA A 1 219 ? -2.677 10.518 -8.032 1.00 98.00 219 ALA A CA 1
ATOM 1744 C C . ALA A 1 219 ? -1.231 10.712 -7.553 1.00 98.00 219 ALA A C 1
ATOM 1746 O O . ALA A 1 219 ? -1.010 11.482 -6.622 1.00 98.00 219 ALA A O 1
ATOM 1747 N N . ALA A 1 220 ? -0.255 10.103 -8.234 1.00 98.31 220 ALA A N 1
ATOM 1748 C CA . ALA A 1 220 ? 1.169 10.244 -7.936 1.00 98.31 220 ALA A CA 1
ATOM 1749 C C . ALA A 1 220 ? 1.623 11.713 -8.002 1.00 98.31 220 ALA A C 1
ATOM 1751 O O . ALA A 1 220 ? 2.211 12.230 -7.051 1.00 98.31 220 ALA A O 1
ATOM 1752 N N . LYS A 1 221 ? 1.271 12.420 -9.088 1.00 98.44 221 LYS A N 1
ATOM 1753 C CA . LYS A 1 221 ? 1.583 13.849 -9.270 1.00 98.44 221 LYS A CA 1
ATOM 1754 C C . LYS A 1 221 ? 0.933 14.730 -8.204 1.00 98.44 221 LYS A C 1
ATOM 1756 O O . LYS A 1 221 ? 1.581 15.625 -7.670 1.00 98.44 221 LYS A O 1
ATOM 1761 N N . ALA A 1 222 ? -0.336 14.474 -7.885 1.00 98.38 222 ALA A N 1
ATOM 1762 C CA . ALA A 1 222 ? -1.056 15.236 -6.868 1.00 98.38 222 ALA A CA 1
ATOM 1763 C C . ALA A 1 222 ? -0.489 14.990 -5.459 1.00 98.38 222 ALA A C 1
ATOM 1765 O O . ALA A 1 222 ? -0.324 15.929 -4.681 1.00 98.38 222 ALA A O 1
ATOM 1766 N N . TRP A 1 223 ? -0.151 13.737 -5.139 1.00 98.56 223 TRP A N 1
ATOM 1767 C CA . TRP A 1 223 ? 0.444 13.385 -3.856 1.00 98.56 223 TRP A CA 1
ATOM 1768 C C . TRP A 1 223 ? 1.851 13.951 -3.695 1.00 98.56 223 TRP A C 1
ATOM 1770 O O . TRP A 1 223 ? 2.158 14.429 -2.610 1.00 98.56 223 TRP A O 1
ATOM 1780 N N . LYS A 1 224 ? 2.674 13.971 -4.754 1.00 98.12 224 LYS A N 1
ATOM 1781 C CA . LYS A 1 224 ? 4.030 14.536 -4.703 1.00 98.12 224 LYS A CA 1
ATOM 1782 C C . LYS A 1 224 ? 4.050 15.935 -4.086 1.00 98.12 224 LYS A C 1
ATOM 1784 O O . LYS A 1 224 ? 4.809 16.163 -3.155 1.00 98.12 224 LYS A O 1
ATOM 1789 N N . VAL A 1 225 ? 3.163 16.827 -4.535 1.00 98.44 225 VAL A N 1
ATOM 1790 C CA . VAL A 1 225 ? 3.063 18.196 -3.998 1.00 98.44 225 VAL A CA 1
ATOM 1791 C C . VAL A 1 225 ? 2.809 18.180 -2.489 1.00 98.44 225 VAL A C 1
ATOM 1793 O O . VAL A 1 225 ? 3.513 18.839 -1.734 1.00 98.44 225 VAL A O 1
ATOM 1796 N N . LYS A 1 226 ? 1.834 17.385 -2.033 1.00 98.50 226 LYS A N 1
ATOM 1797 C CA . LYS A 1 226 ? 1.483 17.306 -0.610 1.00 98.50 226 LYS A CA 1
ATOM 1798 C C . LYS A 1 226 ? 2.569 16.627 0.227 1.00 98.50 226 LYS A C 1
ATOM 1800 O O . LYS A 1 226 ? 2.809 17.036 1.354 1.00 98.50 226 LYS A O 1
ATOM 1805 N N . ALA A 1 227 ? 3.212 15.596 -0.307 1.00 98.00 227 ALA A N 1
ATOM 1806 C CA . ALA A 1 227 ? 4.296 14.886 0.357 1.00 98.00 227 ALA A CA 1
ATOM 1807 C C . ALA A 1 227 ? 5.533 15.775 0.528 1.00 98.00 227 ALA A C 1
ATOM 1809 O O . ALA A 1 227 ? 6.172 15.709 1.573 1.00 98.00 227 ALA A O 1
ATOM 1810 N N . ASP A 1 228 ? 5.851 16.615 -0.459 1.00 97.38 228 ASP A N 1
ATOM 1811 C CA . ASP A 1 228 ? 6.968 17.566 -0.386 1.00 97.38 228 ASP A CA 1
ATOM 1812 C C 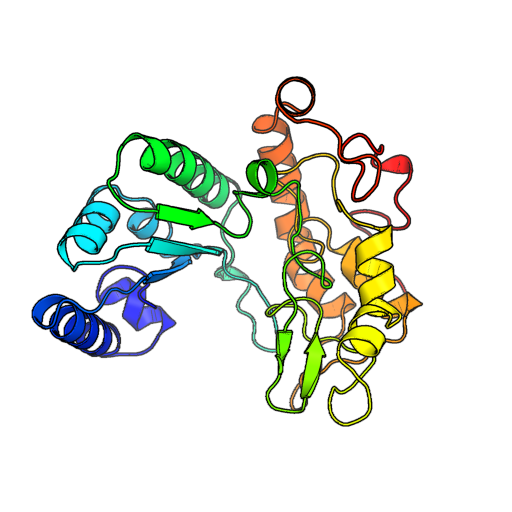. ASP A 1 228 ? 6.705 18.676 0.654 1.00 97.38 228 ASP A C 1
ATOM 1814 O O . ASP A 1 228 ? 7.640 19.188 1.257 1.00 97.38 228 ASP A O 1
ATOM 1818 N N . GLU A 1 229 ? 5.438 19.017 0.925 1.00 97.62 229 GLU A N 1
ATOM 1819 C CA . GLU A 1 229 ? 5.068 19.914 2.035 1.00 97.62 229 GLU A CA 1
ATOM 1820 C C . GLU A 1 229 ? 5.193 19.252 3.421 1.00 97.62 229 GLU A C 1
ATOM 1822 O O . GLU A 1 229 ? 5.380 19.946 4.420 1.00 97.62 229 GLU A O 1
ATOM 1827 N N . LEU A 1 230 ? 4.999 17.932 3.504 1.00 96.94 230 LEU A N 1
ATOM 1828 C CA . LEU A 1 230 ? 4.899 17.197 4.771 1.00 96.94 230 LEU A CA 1
ATOM 1829 C C . LEU A 1 230 ? 6.224 16.594 5.238 1.00 96.94 230 LEU A C 1
ATOM 1831 O O . LEU A 1 230 ? 6.389 16.383 6.439 1.00 96.94 230 LEU A O 1
ATOM 1835 N N . PHE A 1 231 ? 7.115 16.255 4.309 1.00 96.25 231 PHE A N 1
ATOM 1836 C CA . PHE A 1 231 ? 8.320 15.486 4.590 1.00 96.25 231 PHE A CA 1
ATOM 1837 C C . PHE A 1 231 ? 9.551 16.389 4.694 1.00 96.25 231 PHE A C 1
ATOM 1839 O O . PHE A 1 231 ? 9.969 17.001 3.712 1.00 96.25 231 PHE A O 1
ATOM 1846 N N . ASP A 1 232 ? 10.167 16.418 5.876 1.00 95.06 232 ASP A N 1
ATOM 1847 C CA . ASP A 1 232 ? 11.466 17.054 6.087 1.00 95.06 232 ASP A CA 1
ATOM 1848 C C . ASP A 1 232 ? 12.578 16.010 5.928 1.00 95.06 232 ASP A C 1
ATOM 1850 O O . ASP A 1 232 ? 12.828 15.174 6.802 1.00 95.06 232 ASP A O 1
ATOM 1854 N N . ARG A 1 233 ? 13.243 16.050 4.771 1.00 91.56 233 ARG A N 1
ATOM 1855 C CA . ARG A 1 233 ? 14.307 15.103 4.431 1.00 91.56 233 ARG A CA 1
ATOM 1856 C C . ARG A 1 233 ? 15.523 15.240 5.342 1.00 91.56 233 ARG A C 1
ATOM 1858 O O . ARG A 1 233 ? 16.112 14.223 5.708 1.00 91.56 233 ARG A O 1
ATOM 1865 N N . ASP A 1 234 ? 15.906 16.460 5.697 1.00 91.81 234 ASP A N 1
ATOM 1866 C CA . ASP A 1 234 ? 17.105 16.699 6.500 1.00 91.81 234 ASP A CA 1
ATOM 1867 C C . ASP A 1 234 ? 16.869 16.237 7.941 1.00 91.81 234 ASP A C 1
ATOM 1869 O O . ASP A 1 234 ? 17.716 15.558 8.531 1.00 91.81 234 ASP A O 1
ATOM 1873 N N . GLU A 1 235 ? 15.678 16.510 8.483 1.00 93.44 235 GLU A N 1
ATOM 1874 C CA . GLU A 1 235 ? 15.257 15.985 9.782 1.00 93.44 235 GLU A CA 1
ATOM 1875 C C . GLU A 1 235 ? 15.168 14.451 9.770 1.00 93.44 235 GLU A C 1
ATOM 1877 O O . GLU A 1 235 ? 15.601 13.798 10.728 1.00 93.44 235 GLU A O 1
ATOM 1882 N N . TYR A 1 236 ? 14.646 13.859 8.691 1.00 92.19 236 TYR A N 1
ATOM 1883 C CA . TYR A 1 236 ? 14.603 12.409 8.524 1.00 92.19 236 TYR A CA 1
ATOM 1884 C C . TYR A 1 236 ? 16.011 11.798 8.536 1.00 92.19 236 TYR A C 1
ATOM 1886 O O . TYR A 1 236 ? 16.264 10.885 9.326 1.00 92.19 236 TYR A O 1
ATOM 1894 N N . ILE A 1 237 ? 16.943 12.319 7.728 1.00 90.38 237 ILE A N 1
ATOM 1895 C CA . ILE A 1 237 ? 18.331 11.831 7.666 1.00 90.38 237 ILE A CA 1
ATOM 1896 C C . ILE A 1 237 ? 19.010 11.963 9.033 1.00 90.38 237 ILE A C 1
ATOM 1898 O O . ILE A 1 237 ? 19.661 11.024 9.482 1.00 90.38 237 ILE A O 1
ATOM 1902 N N . ALA A 1 238 ? 18.807 13.077 9.742 1.00 90.56 238 ALA A N 1
ATOM 1903 C CA . ALA A 1 238 ? 19.400 13.295 11.062 1.00 90.56 238 ALA A CA 1
ATOM 1904 C C . ALA A 1 238 ? 18.916 12.295 12.133 1.00 90.56 238 ALA A C 1
ATOM 1906 O O . ALA A 1 238 ? 19.626 12.045 13.110 1.00 90.56 238 ALA A O 1
ATOM 1907 N N . LYS A 1 239 ? 17.709 11.733 11.976 1.00 89.06 239 LYS A N 1
ATOM 1908 C CA . LYS A 1 239 ? 17.093 10.800 12.938 1.00 89.06 239 LYS A CA 1
ATOM 1909 C C . LYS A 1 239 ? 17.299 9.325 12.608 1.00 89.06 239 LYS A C 1
ATOM 1911 O O . LYS A 1 239 ? 17.053 8.486 13.476 1.00 89.06 239 LYS A O 1
ATOM 1916 N N . HIS A 1 240 ? 17.719 8.996 11.390 1.00 85.94 240 HIS A N 1
ATOM 1917 C CA . HIS A 1 240 ? 17.827 7.615 10.929 1.00 85.94 240 HIS A CA 1
ATOM 1918 C C . HIS A 1 240 ? 19.280 7.243 10.650 1.00 85.94 240 HIS A C 1
ATOM 1920 O O . HIS A 1 240 ? 20.062 8.031 10.128 1.00 85.94 240 HIS A O 1
ATOM 1926 N N . VAL A 1 241 ? 19.647 6.017 11.026 1.00 78.56 241 VAL A N 1
ATOM 1927 C CA . VAL A 1 241 ? 20.980 5.477 10.753 1.00 78.56 241 VAL A CA 1
ATOM 1928 C C . VAL A 1 241 ? 20.989 4.879 9.356 1.00 78.56 241 VAL A C 1
ATOM 1930 O O . VAL A 1 241 ? 20.149 4.037 9.029 1.00 78.56 241 VAL A O 1
ATOM 1933 N N . LYS A 1 242 ? 21.971 5.301 8.561 1.00 71.56 242 LYS A N 1
ATOM 1934 C CA . LYS A 1 242 ? 22.175 4.800 7.210 1.00 71.56 242 LYS A CA 1
ATOM 1935 C C . LYS A 1 242 ? 22.555 3.330 7.265 1.00 71.56 242 LYS A C 1
ATOM 1937 O O . LYS A 1 242 ? 23.511 2.960 7.944 1.00 71.56 242 LYS A O 1
ATOM 1942 N N . ASP A 1 243 ? 21.833 2.506 6.518 1.00 68.44 243 ASP A N 1
ATOM 1943 C CA . ASP A 1 243 ? 22.255 1.138 6.248 1.00 68.44 243 ASP A CA 1
ATOM 1944 C C . ASP A 1 243 ? 23.016 1.110 4.919 1.00 68.44 243 ASP A C 1
ATOM 1946 O O . ASP A 1 243 ? 22.427 0.991 3.843 1.00 68.44 243 ASP A O 1
ATOM 1950 N N . GLU A 1 244 ? 24.343 1.247 5.000 1.00 62.31 244 GLU A N 1
ATOM 1951 C CA . GLU A 1 244 ? 25.229 1.237 3.827 1.00 62.31 244 GLU A CA 1
ATOM 1952 C C . GLU A 1 244 ? 25.213 -0.095 3.061 1.00 62.31 244 GLU A C 1
ATOM 1954 O O . GLU A 1 244 ? 25.595 -0.128 1.893 1.00 62.31 244 GLU A O 1
ATOM 1959 N N . ASN A 1 245 ? 24.761 -1.187 3.689 1.00 53.88 245 ASN A N 1
ATOM 1960 C CA . ASN A 1 245 ? 24.761 -2.521 3.088 1.00 53.88 245 ASN A CA 1
ATOM 1961 C C . ASN A 1 245 ? 23.432 -2.880 2.417 1.00 53.88 245 ASN A C 1
ATOM 1963 O O . ASN A 1 245 ? 23.404 -3.790 1.584 1.00 53.88 245 ASN A O 1
ATOM 1967 N N . MET A 1 246 ? 22.337 -2.210 2.786 1.00 58.31 246 MET A N 1
ATOM 1968 C CA . MET A 1 246 ? 21.012 -2.516 2.254 1.00 58.31 246 MET A CA 1
ATOM 1969 C C . MET A 1 246 ? 20.454 -1.433 1.333 1.00 58.31 246 MET A C 1
ATOM 1971 O O . MET A 1 246 ? 20.221 -1.741 0.167 1.00 58.31 246 MET A O 1
ATOM 1975 N N . TYR A 1 247 ? 20.221 -0.203 1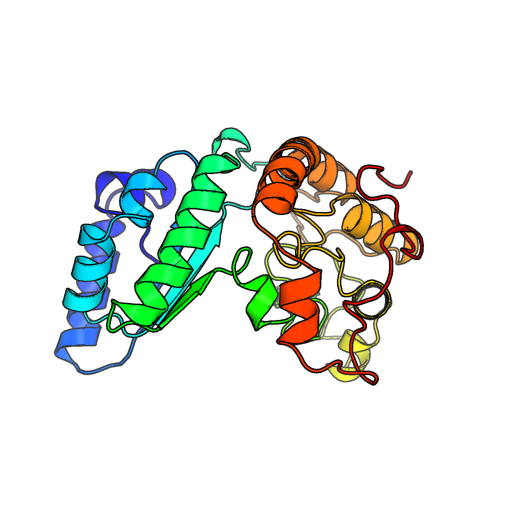.808 1.00 71.38 247 TYR A N 1
ATOM 1976 C CA . TYR A 1 247 ? 19.490 0.806 1.026 1.00 71.38 247 TYR A CA 1
ATOM 1977 C C . TYR A 1 247 ? 19.911 2.233 1.381 1.00 71.38 247 TYR A C 1
ATOM 1979 O O . TYR A 1 247 ? 19.822 2.665 2.530 1.00 71.38 247 TYR A O 1
ATOM 1987 N N . ASN A 1 248 ? 20.312 2.996 0.363 1.00 74.25 248 ASN A N 1
ATOM 1988 C CA . ASN A 1 248 ? 20.735 4.380 0.528 1.00 74.25 248 ASN A CA 1
ATOM 1989 C C . ASN A 1 248 ? 19.559 5.345 0.303 1.00 74.25 248 ASN A C 1
ATOM 1991 O O . ASN A 1 248 ? 19.303 5.769 -0.823 1.00 74.25 248 ASN A O 1
ATOM 1995 N N . TYR A 1 249 ? 18.865 5.727 1.375 1.00 79.25 249 TYR A N 1
ATOM 1996 C CA . TYR A 1 249 ? 17.828 6.770 1.329 1.00 79.25 249 TYR A CA 1
ATOM 1997 C C . TYR A 1 249 ? 18.376 8.186 1.087 1.00 79.25 249 TYR A C 1
ATOM 1999 O O . TYR A 1 249 ? 17.605 9.114 0.847 1.00 79.25 249 TYR A O 1
ATOM 2007 N N . GLU A 1 250 ? 19.700 8.360 1.101 1.00 81.38 250 GLU A N 1
ATOM 2008 C CA . GLU A 1 250 ? 20.357 9.615 0.731 1.00 81.38 250 GLU A CA 1
ATOM 2009 C C . GLU A 1 250 ? 20.616 9.719 -0.780 1.00 81.38 250 GLU A C 1
ATOM 2011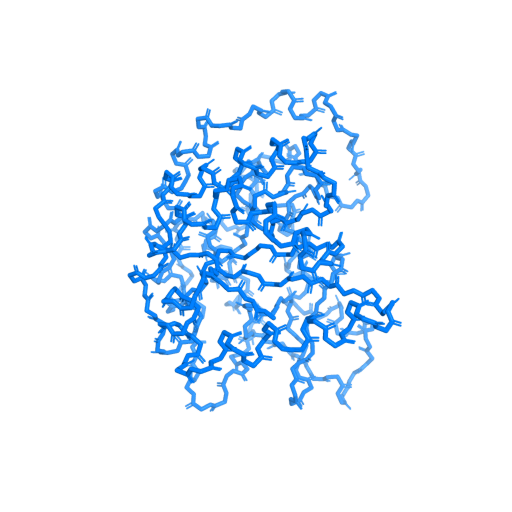 O O . GLU A 1 250 ? 21.002 10.795 -1.237 1.00 81.38 250 GLU A O 1
ATOM 2016 N N . LYS A 1 251 ? 20.395 8.638 -1.551 1.00 80.50 251 LYS A N 1
ATOM 2017 C CA . LYS A 1 251 ? 20.534 8.626 -3.015 1.00 80.50 251 LYS A CA 1
ATOM 2018 C C . LYS A 1 251 ? 19.676 9.733 -3.633 1.00 80.50 251 LYS A C 1
ATOM 2020 O O . LYS A 1 251 ? 18.500 9.870 -3.282 1.00 80.50 251 LYS A O 1
ATOM 2025 N N . ASP A 1 252 ? 20.270 10.516 -4.531 1.00 83.31 252 ASP A N 1
ATOM 2026 C CA . ASP A 1 252 ? 19.550 11.575 -5.229 1.00 83.31 252 ASP A CA 1
ATOM 2027 C C . ASP A 1 252 ? 18.556 10.989 -6.242 1.00 83.31 252 ASP A C 1
ATOM 2029 O O . ASP A 1 252 ? 18.793 9.931 -6.835 1.00 83.31 252 ASP A O 1
ATOM 2033 N N . ASP A 1 253 ? 17.429 11.674 -6.448 1.00 83.62 253 ASP A N 1
ATOM 2034 C CA . ASP A 1 253 ? 16.412 11.214 -7.393 1.00 83.62 253 ASP A CA 1
ATOM 2035 C C . ASP A 1 253 ? 16.926 11.225 -8.847 1.00 83.62 253 ASP A C 1
ATOM 2037 O O . ASP A 1 253 ? 16.467 10.416 -9.649 1.00 83.62 253 ASP A O 1
ATOM 2041 N N . SER A 1 254 ? 17.930 12.048 -9.177 1.00 83.88 254 SER A N 1
ATOM 2042 C CA . SER A 1 254 ? 18.587 12.067 -10.497 1.00 83.88 254 SER A CA 1
ATOM 2043 C C . SER A 1 254 ? 19.466 10.844 -10.788 1.00 83.88 254 SER A C 1
ATOM 2045 O O . SER A 1 254 ? 19.817 10.597 -11.939 1.00 83.88 254 SER A O 1
ATOM 2047 N N . GLU A 1 255 ? 19.810 10.044 -9.774 1.00 85.06 255 GLU A N 1
ATOM 2048 C CA . GLU A 1 255 ? 20.587 8.807 -9.937 1.00 85.06 255 GLU A CA 1
ATOM 2049 C C . GLU A 1 255 ? 19.693 7.568 -10.152 1.00 85.06 255 GLU A C 1
ATOM 2051 O O . GLU A 1 255 ? 20.158 6.419 -10.101 1.00 85.06 255 GLU A O 1
ATOM 2056 N N . ARG A 1 256 ? 18.378 7.761 -10.294 1.00 86.56 256 ARG A 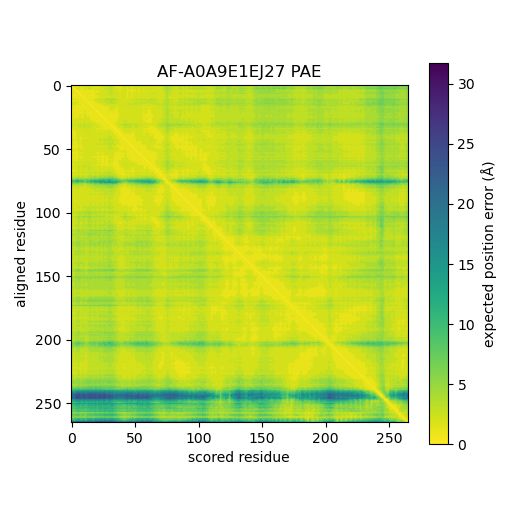N 1
ATOM 2057 C CA . ARG A 1 256 ? 17.408 6.675 -10.481 1.00 86.56 256 ARG A CA 1
ATOM 2058 C C . ARG A 1 256 ? 17.484 6.122 -11.895 1.00 86.56 256 ARG A C 1
ATOM 2060 O O . ARG A 1 256 ? 17.720 6.842 -12.853 1.00 86.56 256 ARG A O 1
ATOM 2067 N N . GLU A 1 257 ? 17.249 4.818 -12.029 1.00 88.12 257 GLU A N 1
ATOM 2068 C CA . GLU A 1 257 ? 17.249 4.173 -13.346 1.00 88.12 257 GLU A CA 1
ATOM 2069 C C . GLU A 1 257 ? 15.956 4.473 -14.125 1.00 88.12 257 GLU A C 1
ATOM 2071 O O . GLU A 1 257 ? 15.874 4.152 -15.307 1.00 88.12 257 GLU A O 1
ATOM 2076 N N . PHE A 1 258 ? 14.950 5.081 -13.490 1.00 91.25 258 PHE A N 1
ATOM 2077 C CA . PHE A 1 258 ? 13.648 5.409 -14.065 1.00 91.25 258 PHE A CA 1
ATOM 2078 C C . PHE A 1 258 ? 13.331 6.896 -13.923 1.00 91.25 258 PHE A C 1
ATOM 2080 O O . PHE A 1 258 ? 13.691 7.527 -12.932 1.00 91.25 258 PHE A O 1
ATOM 2087 N N . GLU A 1 259 ? 12.564 7.405 -14.881 1.00 90.88 259 GLU A N 1
ATOM 2088 C CA . GLU A 1 259 ? 11.939 8.718 -14.799 1.00 90.88 259 GLU A CA 1
ATOM 2089 C C . GLU A 1 259 ? 10.617 8.605 -14.030 1.00 90.88 259 GLU A C 1
ATOM 2091 O O . GLU A 1 259 ? 9.799 7.718 -14.274 1.00 90.88 259 GLU A O 1
ATOM 2096 N N . GLU A 1 260 ? 10.398 9.496 -13.066 1.00 83.94 260 GLU A N 1
ATOM 2097 C CA . GLU A 1 260 ? 9.320 9.404 -12.069 1.00 83.94 260 GLU A CA 1
ATOM 2098 C C . GLU A 1 260 ? 7.908 9.278 -12.676 1.00 83.94 260 GLU A C 1
ATOM 2100 O O . GLU A 1 260 ? 7.054 8.525 -12.189 1.00 83.94 260 GLU A O 1
ATOM 2105 N N . PHE A 1 261 ? 7.668 10.016 -13.758 1.00 93.19 261 PHE A N 1
ATOM 2106 C CA . PHE A 1 261 ? 6.358 10.213 -14.375 1.00 93.19 261 PHE A CA 1
ATOM 2107 C C . PHE A 1 261 ? 6.334 9.863 -15.861 1.00 93.19 261 PHE A C 1
ATOM 2109 O O . PHE A 1 261 ? 5.449 10.334 -16.582 1.00 93.19 261 PHE A O 1
ATOM 2116 N N . GLU A 1 262 ? 7.275 9.038 -16.308 1.00 94.12 262 GLU A N 1
ATOM 2117 C CA . GLU A 1 262 ? 7.318 8.534 -17.676 1.00 94.12 262 GLU A CA 1
ATOM 2118 C C . GLU A 1 262 ? 7.131 7.020 -17.670 1.00 94.12 262 GLU A C 1
ATOM 2120 O O . GLU A 1 262 ? 7.693 6.305 -16.839 1.00 94.12 262 GLU A O 1
ATOM 2125 N N . LYS A 1 263 ? 6.297 6.534 -18.587 1.00 91.25 263 LYS A N 1
ATOM 2126 C CA . LYS A 1 263 ? 6.138 5.102 -18.820 1.00 91.25 263 LYS A CA 1
ATOM 2127 C C . LYS A 1 263 ? 7.149 4.638 -19.860 1.00 91.25 263 LYS A C 1
ATOM 2129 O O . LYS A 1 263 ? 7.453 5.377 -20.790 1.00 91.25 263 LYS A O 1
ATOM 2134 N N . SER A 1 264 ? 7.656 3.424 -19.692 1.00 89.75 264 SER A N 1
ATOM 2135 C CA . SER A 1 264 ? 8.512 2.765 -20.679 1.00 89.75 264 SER A CA 1
ATOM 2136 C C . SER A 1 264 ? 7.682 2.314 -21.881 1.00 89.75 264 SER A C 1
ATOM 2138 O O . SER A 1 264 ? 6.548 1.860 -21.703 1.00 89.75 264 SER A O 1
ATOM 2140 N N . GLU A 1 265 ? 8.233 2.476 -23.084 1.00 76.75 265 GLU A N 1
ATOM 2141 C CA . GLU A 1 265 ? 7.635 1.984 -24.336 1.00 76.75 265 GLU A CA 1
ATOM 2142 C C . GLU A 1 265 ? 7.706 0.458 -24.462 1.00 76.75 265 GLU A C 1
ATOM 2144 O O . GLU A 1 265 ? 8.731 -0.131 -24.043 1.00 76.75 265 GLU A O 1
#

Nearest PDB structures (foldseek):
  4k37-assembly2_B  TM=5.519E-01  e=2.583E-04  Clostridium perfringens ATCC 13124
  6c8v-assembly1_A  TM=6.644E-01  e=3.343E-02  Methylorubrum extorquens
  7fbt-assembly1_A  TM=5.819E-01  e=1.328E-02  Rhizomucor miehei
  5xwf-assembly1_A  TM=5.727E-01  e=4.021E-02  Rhizomucor miehei
  4bj6-assembly1_B  TM=3.980E-01  e=2.254E-01  Saccharomyces cerevisiae

pLDDT: mean 94.71, std 6.36, range [53.88, 98.69]

Radius of gyration: 18.91 Å; Cα contacts (8 Å, |Δi|>4): 446; chains: 1; bounding box: 50×45×49 Å

Secondary structure (DSSP, 8-state):
---SSHHHHHHHH-TTHHHHHHHHHHHHHHTT---EEEEEE-TTTHHHHT-HHHHHHHHHTT--EEEEEE----STT--GGGSPPHHHHHHHHHHHHHHHHHSSSEEEETTT-HHHHTS--TTTTS--EE-TT-BEESBTTB-EES-BTTTS-HHHHHTSHHHHHHHHH-SS-SSTT---TTTT-HHHHHHHHHHHTPEE--SSSPPPHHHHHHHHHHHHHHHHHHHHHH--HHHHHHHS--BTTTB-TT--GGG-SS-TT----

Solvent-accessible surface area (backbone atoms only — not comparable to full-atom values): 14432 Å² total; per-residue (Å²): 105,60,35,55,58,58,68,52,19,17,73,78,67,37,84,68,40,40,63,54,45,52,54,48,42,46,57,32,42,78,67,71,47,87,46,63,42,36,27,61,38,27,55,86,33,37,73,52,68,57,31,68,67,51,53,49,48,43,47,73,52,50,39,52,31,36,43,38,36,73,50,71,59,63,58,85,80,45,62,60,81,40,38,54,50,51,66,54,52,51,49,44,43,52,42,54,65,47,35,70,76,75,46,97,43,54,71,46,39,80,58,60,42,9,69,84,61,66,20,54,48,49,27,56,72,77,39,60,28,68,49,99,89,29,39,46,16,35,32,91,86,37,60,38,26,82,48,41,58,89,79,45,53,73,67,57,52,53,64,30,60,54,24,46,44,42,58,74,48,43,37,58,38,56,49,32,65,34,16,39,40,52,56,44,18,22,8,42,40,16,36,42,34,64,79,46,68,38,41,50,65,43,84,90,54,63,49,52,50,57,60,46,23,69,65,22,48,67,56,17,59,53,31,48,60,53,40,65,76,70,57,58,56,69,63,49,54,76,75,49,83,82,42,90,89,76,44,57,62,80,51,57,72,88,77,49,98,48,51,60,88,42,71,61,132

Sequence (265 aa):
SIEGYEDENDFRRGEGTFKRCTAAMKRLKDRGVPFGASLCYTSKNTDVLASDEYMDWLIEQGVKFAWFFTYMPTGNGAVTDLMVSPEQRALMYKKMHEWRKTKSIFALDFWNDGEYVQGCIAGGRHYFHINSNGDCEPCAFVHYSNVNIKECSVLEALQSPLFMAYKRNQPFSNNMLRPCPVLDNPGAISKMVAETGAYSTEMQHPESANELFDKTIKAAKAWKVKADELFDRDEYIAKHVKDENMYNYEKDDSEREFEEFEKSE